Protein AF-0000000083316955 (afdb_homodimer)

Nearest PDB structures (foldseek):
  3zoe-assembly1_B  TM=8.823E-01  e=2.367E-16  Thermus thermophilus HB27
  2d5m-assembly1_A-2  TM=8.802E-01  e=3.581E-15  Nitratidesulfovibrio vulgaris str. 'Miyazaki F'
  1eje-assembly1_A-2  TM=9.082E-01  e=1.054E-13  Methanothermobacter thermautotrophicus
  3fge-assembly1_A-2  TM=8.698E-01  e=8.198E-13  Shewanella frigidimarina NCIMB 400
  3e4v-assembly1_B  TM=8.934E-01  e=8.637E-11  Methylobacillus flagellatus KT

pLDDT: mean 95.87, std 5.55, range [60.44, 98.94]

Foldseek 3Di:
DDDDDDDDDDQPPFDFWWWKWFDDVPAIATATFRDKDFDDPPPTKIKTKAFCPAPRNVRCVVLQKMKTFFAFPVLLVLNLQRHPDGPVVDDSCVVSVWDFFQDDPRGTTDTPRGQKMFIWGWDDWDDDPRIIITMTGGPDMDHPCVQADPVRHGQQQRTWGWTDRDPSDTDIDGPVDDDDDDDD/DDDDDDDDDDQLPFAFWWWKWFDDVPAIATATFSDKDFDDPPPTKIKTKAFCPAPRNVRCVVLQKMKTFFAFPVLLVLNLQRHPDGPVVDDSCVVSVWDFFQDDPRGTTDTPRGQKMFIWGWDDWDDDPRIIITMTGGPDMDHPCVQADPVRHGQQQRTWGWTDGDPSDTDIDGPVDDDDDDDD

InterPro domains:
  IPR002563 Flavin reductase like domain [PF01613] (10-171)
  IPR002563 Flavin reductase like domain [SM00903] (10-153)
  IPR012349 FMN-binding split barrel [G3DSA:2.30.110.10] (3-183)
  IPR052174 Flavoredoxin [PTHR43567] (3-175)

Secondary structure (DSSP, 8-state):
--EEE-S------SBPPEEEEEEETTEEEEEEESSEEEEETTTTEEEEEE-TTSHHHHHHHHH-EEEEEE--GGGHHHHHHHHHS-STTS-HHHHTT--EEE-SSS--EEETT-SEEEEEEEEEEEEETTEEEEEEEEEEEEE-GGGB-TTSSB-TTT--EEEEEETTEEEEE-TTSEEEE---/--EEE-S------SBPPEEEEEEETTEEEEEEESSEEEEETTTTEEEEEE-TTSHHHHHHHHH-EEEEEE--GGGHHHHHHHHHS-STTS-HHHHTT--EEE-SSS--EEETT-SEEEEEEEEEEEEETTEEEEEEEEEEEEE-GGGB-TTSSB-TTT--EEEEEETTEEEEE-TTSEEEE---

Organism: Saccharibacillus brassicae (NCBI:txid2583377)

Solvent-accessible surface area (backbone atoms only — not comparable to full-atom values): 19001 Å² total; per-residue (Å²): 114,56,38,81,50,84,73,84,78,87,60,86,52,62,27,53,53,34,37,36,19,19,36,41,91,92,46,63,43,53,31,47,28,71,31,45,35,57,40,22,46,82,51,37,24,38,37,40,36,40,41,76,84,39,52,56,41,66,25,24,71,80,55,35,32,36,16,41,28,36,56,43,38,94,42,48,64,43,50,51,42,31,58,66,56,69,50,82,80,51,58,46,39,64,76,54,67,52,52,62,45,66,36,93,86,79,49,27,47,40,53,64,71,23,48,34,34,36,39,26,39,56,76,46,75,45,80,34,51,63,13,31,39,38,31,18,39,50,76,42,36,33,37,19,61,83,36,36,40,95,85,72,35,78,28,36,86,74,36,42,40,42,22,39,49,57,89,54,27,29,37,42,47,35,63,83,42,51,77,48,77,54,89,126,114,55,37,80,51,83,74,85,77,86,65,78,54,63,26,54,53,35,36,35,18,19,36,42,91,91,46,62,42,53,32,47,27,71,29,44,32,58,39,23,44,80,52,40,25,38,36,39,37,39,41,75,85,41,52,57,41,66,24,25,69,80,54,36,33,36,16,41,29,35,55,43,40,92,41,50,64,43,49,53,44,29,58,66,57,68,50,82,80,51,58,45,39,64,76,52,68,54,53,61,46,65,35,92,87,80,48,28,45,41,52,63,70,23,48,34,33,35,38,25,40,56,77,49,75,47,79,34,50,62,14,31,40,38,31,18,40,51,77,42,36,33,37,20,61,85,37,36,41,95,86,70,34,76,28,36,85,73,36,41,40,40,23,36,51,56,90,54,26,30,37,40,49,36,62,83,42,50,76,47,76,54,90,124

Structure (mmCIF, N/CA/C/O backbone):
data_AF-0000000083316955-model_v1
#
loop_
_entity.id
_entity.type
_entity.pdbx_description
1 polymer 'Flavin reductase'
#
loop_
_atom_site.group_PDB
_atom_site.id
_atom_site.type_symbol
_atom_site.label_atom_id
_atom_site.label_alt_id
_atom_site.label_comp_id
_atom_site.label_asym_id
_atom_site.label_entity_id
_atom_site.label_seq_id
_atom_site.pdbx_PDB_ins_code
_atom_site.Cartn_x
_atom_site.Cartn_y
_atom_site.Cartn_z
_atom_site.occupancy
_atom_site.B_iso_or_equiv
_atom_site.auth_seq_id
_atom_site.auth_comp_id
_atom_site.auth_asym_id
_atom_site.auth_atom_id
_atom_site.pdbx_PDB_model_num
ATOM 1 N N . MET A 1 1 ? -11.391 -13.828 -18.422 1 87.25 1 MET A N 1
ATOM 2 C CA . MET A 1 1 ? -10.078 -14.461 -18.297 1 87.25 1 MET A CA 1
ATOM 3 C C . MET A 1 1 ? -8.961 -13.422 -18.359 1 87.25 1 MET A C 1
ATOM 5 O O . MET A 1 1 ? -9.016 -12.5 -19.188 1 87.25 1 MET A O 1
ATOM 9 N N . ARG A 1 2 ? -8.008 -13.586 -17.531 1 91.56 2 ARG A N 1
ATOM 10 C CA . ARG A 1 2 ? -6.871 -12.672 -17.484 1 91.56 2 ARG A CA 1
ATOM 11 C C . ARG A 1 2 ? -6.039 -12.773 -18.766 1 91.56 2 ARG A C 1
ATOM 13 O O . ARG A 1 2 ? -5.781 -13.875 -19.25 1 91.56 2 ARG A O 1
ATOM 20 N N . LYS A 1 3 ? -5.602 -11.703 -19.297 1 95.31 3 LYS A N 1
ATOM 21 C CA . LYS A 1 3 ? -4.77 -11.648 -20.5 1 95.31 3 LYS A CA 1
ATOM 22 C C . LYS A 1 3 ? -3.635 -10.641 -20.344 1 95.31 3 LYS A C 1
ATOM 24 O O . LYS A 1 3 ? -3.725 -9.727 -19.516 1 95.31 3 LYS A O 1
ATOM 29 N N . ALA A 1 4 ? -2.617 -10.891 -21.141 1 97.12 4 ALA A N 1
ATOM 30 C CA . ALA A 1 4 ? -1.574 -9.867 -21.25 1 97.12 4 ALA A CA 1
ATOM 31 C C . ALA A 1 4 ? -2.105 -8.602 -21.906 1 97.12 4 ALA A C 1
ATOM 33 O O . ALA A 1 4 ? -2.846 -8.68 -22.891 1 97.12 4 ALA A O 1
ATOM 34 N N . ILE A 1 5 ? -1.746 -7.508 -21.328 1 93.81 5 ILE A N 1
ATOM 35 C CA . ILE A 1 5 ? -2.172 -6.254 -21.938 1 93.81 5 ILE A CA 1
ATOM 36 C C . ILE A 1 5 ? -0.959 -5.359 -22.172 1 93.81 5 ILE A C 1
ATOM 38 O O . ILE A 1 5 ? 0.116 -5.598 -21.609 1 93.81 5 ILE A O 1
ATOM 42 N N . GLU A 1 6 ? -1.19 -4.395 -23 1 90.81 6 GLU A N 1
ATOM 43 C CA . GLU A 1 6 ? -0.122 -3.457 -23.328 1 90.81 6 GLU A CA 1
ATOM 44 C C . GLU A 1 6 ? -0.24 -2.176 -22.5 1 90.81 6 GLU A C 1
ATOM 46 O O . GLU A 1 6 ? -1.337 -1.798 -22.078 1 90.81 6 GLU A O 1
ATOM 51 N N . GLY A 1 7 ? 0.947 -1.552 -22.312 1 89.31 7 GLY A N 1
ATOM 52 C CA . GLY A 1 7 ? 0.946 -0.26 -21.656 1 89.31 7 GLY A CA 1
ATOM 53 C C . GLY A 1 7 ? 1.117 -0.366 -20.141 1 89.31 7 GLY A C 1
ATOM 54 O O . GLY A 1 7 ? 1.369 -1.452 -19.625 1 89.31 7 GLY A O 1
ATOM 55 N N . GLU A 1 8 ? 1.143 0.786 -19.578 1 89.44 8 GLU A N 1
ATOM 56 C CA . GLU A 1 8 ? 1.275 0.88 -18.125 1 89.44 8 GLU A CA 1
ATOM 57 C C . GLU A 1 8 ? -0.09 0.872 -17.453 1 89.44 8 GLU A C 1
ATOM 59 O O . GLU A 1 8 ? -1.029 1.516 -17.922 1 89.44 8 GLU A O 1
ATOM 64 N N . LYS A 1 9 ? -0.226 0.021 -16.5 1 88.69 9 LYS A N 1
ATOM 65 C CA . LYS A 1 9 ? -1.462 -0.007 -15.719 1 88.69 9 LYS A CA 1
ATOM 66 C C . LYS A 1 9 ? -1.169 -0.057 -14.227 1 88.69 9 LYS A C 1
ATOM 68 O O . LYS A 1 9 ? -0.46 -0.95 -13.758 1 88.69 9 LYS A O 1
ATOM 73 N N . MET A 1 10 ? -1.64 1.14 -13.688 1 79.19 10 MET A N 1
ATOM 74 C CA . MET A 1 10 ? -1.557 1.211 -12.234 1 79.19 10 MET A CA 1
ATOM 75 C C . MET A 1 10 ? -2.838 0.69 -11.586 1 79.19 10 MET A C 1
ATOM 77 O O . MET A 1 10 ? -3.938 1.059 -12 1 79.19 10 MET A O 1
ATOM 81 N N . HIS A 1 11 ? -3.018 -0.521 -11.078 1 62.41 11 HIS A N 1
ATOM 82 C CA . HIS A 1 11 ? -4.254 -0.909 -10.406 1 62.41 11 HIS A CA 1
ATOM 83 C C . HIS A 1 11 ? -4.125 -0.788 -8.898 1 62.41 11 HIS A C 1
ATOM 85 O O . HIS A 1 11 ? -5.051 -1.135 -8.156 1 62.41 11 HIS A O 1
ATOM 91 N N . ALA A 1 12 ? -3.18 -0.151 -8.32 1 61.44 12 ALA A N 1
ATOM 92 C CA . ALA A 1 12 ? -3.113 -0.491 -6.898 1 61.44 12 ALA A CA 1
ATOM 93 C C . ALA A 1 12 ? -4.32 0.061 -6.145 1 61.44 12 ALA A C 1
ATOM 95 O O . ALA A 1 12 ? -4.199 1.032 -5.395 1 61.44 12 ALA A O 1
ATOM 96 N N . TYR A 1 13 ? -5.523 -0.133 -6.496 1 81.19 13 TYR A N 1
ATOM 97 C CA . TYR A 1 13 ? -6.789 0.015 -5.789 1 81.19 13 TYR A CA 1
ATOM 98 C C . TYR A 1 13 ? -7.477 -1.333 -5.617 1 81.19 13 TYR A C 1
ATOM 100 O O . TYR A 1 13 ? -7.227 -2.268 -6.379 1 81.19 13 TYR A O 1
ATOM 108 N N . PRO A 1 14 ? -8.203 -1.114 -4.418 1 95 14 PRO A N 1
ATOM 109 C CA . PRO A 1 14 ? -8.406 -0.062 -3.418 1 95 14 PRO A CA 1
ATOM 110 C C . PRO A 1 14 ? -7.227 0.07 -2.455 1 95 14 PRO A C 1
ATOM 112 O O . PRO A 1 14 ? -6.562 -0.922 -2.15 1 95 14 PRO A O 1
ATOM 115 N N . GLY A 1 15 ? -6.879 1.31 -2.055 1 95.12 15 GLY A N 1
ATOM 116 C CA . GLY A 1 15 ? -5.824 1.525 -1.077 1 95.12 15 GLY A CA 1
ATOM 117 C C . GLY A 1 15 ? -6.098 2.697 -0.153 1 95.12 15 GLY A C 1
ATOM 118 O O . GLY A 1 15 ? -6.836 3.617 -0.511 1 95.12 15 GLY A O 1
ATOM 119 N N . MET A 1 16 ? -5.531 2.617 1.029 1 95.69 16 MET A N 1
ATOM 120 C CA . MET A 1 16 ? -5.527 3.787 1.901 1 95.69 16 MET A CA 1
ATOM 121 C C . MET A 1 16 ? -4.742 4.934 1.271 1 95.69 16 MET A C 1
ATOM 123 O O . MET A 1 16 ? -3.816 4.703 0.494 1 95.69 16 MET A O 1
ATOM 127 N N . VAL A 1 17 ? -5.191 6.121 1.587 1 96.5 17 VAL A N 1
ATOM 128 C CA . VAL A 1 17 ? -4.422 7.309 1.226 1 96.5 17 VAL A CA 1
ATOM 129 C C . VAL A 1 17 ? -3.678 7.832 2.451 1 96.5 17 VAL A C 1
ATOM 131 O O . VAL A 1 17 ? -4.277 8.047 3.506 1 96.5 17 VAL A O 1
ATOM 134 N N . ALA A 1 18 ? -2.42 7.984 2.318 1 97.06 18 ALA A N 1
ATOM 135 C CA . ALA A 1 18 ? -1.641 8.664 3.35 1 97.06 18 ALA A CA 1
ATOM 136 C C . ALA A 1 18 ? -1.621 10.172 3.119 1 97.06 18 ALA A C 1
ATOM 138 O O . ALA A 1 18 ? -1.224 10.641 2.049 1 97.06 18 ALA A O 1
ATOM 139 N N . LEU A 1 19 ? -2.051 10.914 4.086 1 98.5 19 LEU A N 1
ATOM 140 C CA . LEU A 1 19 ? -1.795 12.352 4.047 1 98.5 19 LEU A CA 1
ATOM 141 C C . LEU A 1 19 ? -0.396 12.672 4.566 1 98.5 19 LEU A C 1
ATOM 143 O O . LEU A 1 19 ? -0.117 12.508 5.754 1 98.5 19 LEU A O 1
ATOM 147 N N . VAL A 1 20 ? 0.418 13.109 3.662 1 98.88 20 VAL A N 1
ATOM 148 C CA . VAL A 1 20 ? 1.808 13.422 3.975 1 98.88 20 VAL A CA 1
ATOM 149 C C . VAL A 1 20 ? 1.926 14.891 4.371 1 98.88 20 VAL A C 1
ATOM 151 O O . VAL A 1 20 ? 1.562 15.781 3.598 1 98.88 20 VAL A O 1
ATOM 154 N N . THR A 1 21 ? 2.395 15.156 5.594 1 98.88 21 THR A N 1
ATOM 155 C CA . THR A 1 21 ? 2.668 16.531 6.031 1 98.88 21 THR A CA 1
ATOM 156 C C . THR A 1 21 ? 4.164 16.812 5.984 1 98.88 21 THR A C 1
ATOM 158 O O . THR A 1 21 ? 4.984 15.914 6.148 1 98.88 21 THR A O 1
ATOM 161 N N . SER A 1 22 ? 4.469 18.031 5.723 1 98.81 22 SER A N 1
ATOM 162 C CA . SER A 1 22 ? 5.852 18.5 5.613 1 98.81 22 SER A CA 1
ATOM 163 C C . SER A 1 22 ? 6.02 19.875 6.234 1 98.81 22 SER A C 1
ATOM 165 O O . SER A 1 22 ? 5.039 20.594 6.465 1 98.81 22 SER A O 1
ATOM 167 N N . GLN A 1 23 ? 7.238 20.156 6.535 1 98.12 23 GLN A N 1
ATOM 168 C CA . GLN A 1 23 ? 7.574 21.406 7.215 1 98.12 23 GLN A CA 1
ATOM 169 C C . GLN A 1 23 ? 8.992 21.844 6.875 1 98.12 23 GLN A C 1
ATOM 171 O O . GLN A 1 23 ? 9.93 21.047 6.926 1 98.12 23 GLN A O 1
ATOM 176 N N . LEU A 1 24 ? 9.195 23.047 6.477 1 97.81 24 LEU A N 1
ATOM 177 C CA . LEU A 1 24 ? 10.477 23.719 6.328 1 97.81 24 LEU A CA 1
ATOM 178 C C . LEU A 1 24 ? 10.398 25.172 6.812 1 97.81 24 LEU A C 1
ATOM 180 O O . LEU A 1 24 ? 9.727 26 6.195 1 97.81 24 LEU A O 1
ATOM 184 N N . GLU A 1 25 ? 11.055 25.453 7.977 1 95.81 25 GLU A N 1
ATOM 185 C CA . GLU A 1 25 ? 10.93 26.781 8.594 1 95.81 25 GLU A CA 1
ATOM 186 C C . GLU A 1 25 ? 9.469 27.125 8.859 1 95.81 25 GLU A C 1
ATOM 188 O O . GLU A 1 25 ? 8.758 26.359 9.516 1 95.81 25 GLU A O 1
ATOM 193 N N . GLU A 1 26 ? 8.969 28.141 8.25 1 93.75 26 GLU A N 1
ATOM 194 C CA . GLU A 1 26 ? 7.613 28.578 8.57 1 93.75 26 GLU A CA 1
ATOM 195 C C . GLU A 1 26 ? 6.605 28 7.574 1 93.75 26 GLU A C 1
ATOM 197 O O . GLU A 1 26 ? 5.402 28.234 7.703 1 93.75 26 GLU A O 1
ATOM 202 N N . ARG A 1 27 ? 7.078 27.281 6.637 1 95.62 27 ARG A N 1
ATOM 203 C CA . ARG A 1 27 ? 6.195 26.734 5.613 1 95.62 27 ARG A CA 1
ATOM 204 C C . ARG A 1 27 ? 5.793 25.297 5.953 1 95.62 27 ARG A C 1
ATOM 206 O O . ARG A 1 27 ? 6.641 24.484 6.34 1 95.62 27 ARG A O 1
ATOM 213 N N . SER A 1 28 ? 4.531 25.031 5.914 1 97.38 28 SER A N 1
ATOM 214 C CA . SER A 1 28 ? 3.988 23.688 6.09 1 97.38 28 SER A CA 1
ATOM 215 C C . SER A 1 28 ? 3.074 23.312 4.934 1 97.38 28 SER A C 1
ATOM 217 O O . SER A 1 28 ? 2.604 24.172 4.195 1 97.38 28 SER A O 1
ATOM 219 N N . ASN A 1 29 ? 2.908 22.062 4.699 1 98.44 29 ASN A N 1
ATOM 220 C CA . ASN A 1 29 ? 2.045 21.562 3.629 1 98.44 29 ASN A CA 1
ATOM 221 C C . ASN A 1 29 ? 1.466 20.188 3.963 1 98.44 29 ASN A C 1
ATOM 223 O O . ASN A 1 29 ? 1.926 19.531 4.895 1 98.44 29 ASN A O 1
ATOM 227 N N . VAL A 1 30 ? 0.386 19.859 3.248 1 98.69 30 VAL A N 1
ATOM 228 C CA . VAL A 1 30 ? -0.191 18.516 3.266 1 98.69 30 VAL A CA 1
ATOM 229 C C . VAL A 1 30 ? -0.476 18.062 1.837 1 98.69 30 VAL A C 1
ATOM 231 O O . VAL A 1 30 ? -0.875 18.859 0.989 1 98.69 30 VAL A O 1
ATOM 234 N N . MET A 1 31 ? -0.253 16.828 1.561 1 98.12 31 MET A N 1
ATOM 235 C CA . MET A 1 31 ? -0.58 16.234 0.267 1 98.12 31 MET A CA 1
ATOM 236 C C . MET A 1 31 ? -1.032 14.781 0.431 1 98.12 31 MET A C 1
ATOM 238 O O . MET A 1 31 ? -0.663 14.117 1.402 1 98.12 31 MET A O 1
ATOM 242 N N . ALA A 1 32 ? -1.867 14.359 -0.48 1 97.31 32 ALA A N 1
ATOM 243 C CA . ALA A 1 32 ? -2.287 12.961 -0.506 1 97.31 32 ALA A CA 1
ATOM 244 C C . ALA A 1 32 ? -1.29 12.102 -1.28 1 97.31 32 ALA A C 1
ATOM 246 O O . ALA A 1 32 ? -0.889 12.453 -2.391 1 97.31 32 ALA A O 1
ATOM 247 N N . ALA A 1 33 ? -0.865 11.078 -0.688 1 96.69 33 ALA A N 1
ATOM 248 C CA . ALA A 1 33 ? -0.033 10.078 -1.35 1 96.69 33 ALA A CA 1
ATOM 249 C C . ALA A 1 33 ? -0.756 8.734 -1.441 1 96.69 33 ALA A C 1
ATOM 251 O O . ALA A 1 33 ? -0.987 8.078 -0.425 1 96.69 33 ALA A O 1
ATOM 252 N N . GLY A 1 34 ? -1.033 8.312 -2.656 1 95.44 34 GLY A N 1
ATOM 253 C CA . GLY A 1 34 ? -1.645 7.012 -2.877 1 95.44 34 GLY A CA 1
ATOM 254 C C . GLY A 1 34 ? -0.638 5.879 -2.918 1 95.44 34 GLY A C 1
ATOM 255 O O . GLY A 1 34 ? -0.983 4.727 -2.656 1 95.44 34 GLY A O 1
ATOM 256 N N . TRP A 1 35 ? 0.553 6.207 -3.273 1 96.69 35 TRP A N 1
ATOM 257 C CA . TRP A 1 35 ? 1.633 5.23 -3.322 1 96.69 35 TRP A CA 1
ATOM 258 C C . TRP A 1 35 ? 2.555 5.375 -2.115 1 96.69 35 TRP A C 1
ATOM 260 O O . TRP A 1 35 ? 3.371 6.297 -2.057 1 96.69 35 TRP A O 1
ATOM 270 N N . HIS A 1 36 ? 2.35 4.5 -1.166 1 96.69 36 HIS A N 1
ATOM 271 C CA . HIS A 1 36 ? 3.031 4.484 0.123 1 96.69 36 HIS A CA 1
ATOM 272 C C . HIS A 1 36 ? 2.988 3.098 0.753 1 96.69 36 HIS A C 1
ATOM 274 O O . HIS A 1 36 ? 2.182 2.254 0.355 1 96.69 36 HIS A O 1
ATOM 280 N N . ALA A 1 37 ? 3.963 2.908 1.692 1 96.75 37 ALA A N 1
ATOM 281 C CA . ALA A 1 37 ? 3.939 1.61 2.359 1 96.75 37 ALA A CA 1
ATOM 282 C C . ALA A 1 37 ? 4.816 1.619 3.609 1 96.75 37 ALA A C 1
ATOM 284 O O . ALA A 1 37 ? 5.855 2.279 3.641 1 96.75 37 ALA A O 1
ATOM 285 N N . TYR A 1 38 ? 4.324 0.906 4.691 1 97.56 38 TYR A N 1
ATOM 286 C CA . TYR A 1 38 ? 5.277 0.4 5.672 1 97.56 38 TYR A CA 1
ATOM 287 C C . TYR A 1 38 ? 6.25 -0.584 5.031 1 97.56 38 TYR A C 1
ATOM 289 O O . TYR A 1 38 ? 5.84 -1.457 4.262 1 97.56 38 TYR A O 1
ATOM 297 N N . ILE A 1 39 ? 7.621 -0.475 5.34 1 97.69 39 ILE A N 1
ATOM 298 C CA . ILE A 1 39 ? 8.5 -1.262 4.477 1 97.69 39 ILE A CA 1
ATOM 299 C C . ILE A 1 39 ? 9.539 -1.986 5.324 1 97.69 39 ILE A C 1
ATOM 301 O O . ILE A 1 39 ? 10.375 -2.721 4.793 1 97.69 39 ILE A O 1
ATOM 305 N N . GLY A 1 40 ? 9.523 -1.8 6.578 1 97.25 40 GLY A N 1
ATOM 306 C CA . GLY A 1 40 ? 10.484 -2.461 7.449 1 97.25 40 GLY A CA 1
ATOM 307 C C . GLY A 1 40 ? 10.227 -2.203 8.922 1 97.25 40 GLY A C 1
ATOM 308 O O . GLY A 1 40 ? 9.633 -1.185 9.281 1 97.25 40 GLY A O 1
ATOM 309 N N . ALA A 1 41 ? 10.695 -3.145 9.781 1 96.56 41 ALA A N 1
ATOM 310 C CA . ALA A 1 41 ? 10.586 -3.031 11.234 1 96.56 41 ALA A CA 1
ATOM 311 C C . ALA A 1 41 ? 11.953 -3.127 11.898 1 96.56 41 ALA A C 1
ATOM 313 O O . ALA A 1 41 ? 12.914 -3.611 11.289 1 96.56 41 ALA A O 1
ATOM 314 N N . SER A 1 42 ? 12.062 -2.51 13.039 1 96.12 42 SER A N 1
ATOM 315 C CA . SER A 1 42 ? 13.227 -2.6 13.922 1 96.12 42 SER A CA 1
ATOM 316 C C . SER A 1 42 ? 14.445 -1.95 13.281 1 96.12 42 SER A C 1
ATOM 318 O O . SER A 1 42 ? 15.5 -2.58 13.172 1 96.12 42 SER A O 1
ATOM 320 N N . PRO A 1 43 ? 14.367 -0.701 12.969 1 96.94 43 PRO A N 1
ATOM 321 C CA . PRO A 1 43 ? 13.258 0.157 13.375 1 96.94 43 PRO A CA 1
ATOM 322 C C . PRO A 1 43 ? 12.172 0.255 12.305 1 96.94 43 PRO A C 1
ATOM 324 O O . PRO A 1 43 ? 12.344 -0.25 11.188 1 96.94 43 PRO A O 1
ATOM 327 N N . GLY A 1 44 ? 11.047 0.887 12.656 1 97.44 44 GLY A N 1
ATOM 328 C CA . GLY A 1 44 ? 9.992 1.121 11.68 1 97.44 44 GLY A CA 1
ATOM 329 C C . GLY A 1 44 ? 10.414 2.037 10.547 1 97.44 44 GLY A C 1
ATOM 330 O O . GLY A 1 44 ? 11.008 3.094 10.789 1 97.44 44 GLY A O 1
ATOM 331 N N . MET A 1 45 ? 10.172 1.589 9.32 1 98.31 45 MET A N 1
ATOM 332 C CA . MET A 1 45 ? 10.5 2.342 8.109 1 98.31 45 MET A CA 1
ATOM 333 C C . MET A 1 45 ? 9.258 2.551 7.25 1 98.31 45 MET A C 1
ATOM 335 O O . MET A 1 45 ? 8.438 1.644 7.105 1 98.31 45 MET A O 1
ATOM 339 N N . TYR A 1 46 ? 9.102 3.719 6.785 1 98.38 46 TYR A N 1
ATOM 340 C CA . TYR A 1 46 ? 7.945 4.059 5.961 1 98.38 46 TYR A CA 1
ATOM 341 C C . TYR A 1 46 ? 8.383 4.711 4.656 1 98.38 46 TYR A C 1
ATOM 343 O O . TYR A 1 46 ? 9.305 5.527 4.637 1 98.38 46 TYR A O 1
ATOM 351 N N . GLY A 1 47 ? 7.73 4.312 3.523 1 98.44 47 GLY A N 1
ATOM 352 C CA . GLY A 1 47 ? 8.023 4.898 2.227 1 98.44 47 GLY A CA 1
ATOM 353 C C . GLY A 1 47 ? 6.852 5.648 1.626 1 98.44 47 GLY A C 1
ATOM 354 O O . GLY A 1 47 ? 5.703 5.219 1.75 1 98.44 47 GLY A O 1
ATOM 355 N N . ILE A 1 48 ? 7.168 6.762 0.93 1 98.62 48 ILE A N 1
ATOM 356 C CA . ILE A 1 48 ? 6.184 7.527 0.18 1 98.62 48 ILE A CA 1
ATOM 357 C C . ILE A 1 48 ? 6.73 7.863 -1.205 1 98.62 48 ILE A C 1
ATOM 359 O O . ILE A 1 48 ? 7.93 8.109 -1.36 1 98.62 48 ILE A O 1
ATOM 363 N N . ALA A 1 49 ? 5.863 7.859 -2.213 1 98.31 49 ALA A N 1
ATOM 364 C CA . ALA A 1 49 ? 6.242 8.258 -3.566 1 98.31 49 ALA A CA 1
ATOM 365 C C . ALA A 1 49 ? 5.809 9.688 -3.863 1 98.31 49 ALA A C 1
ATOM 367 O O . ALA A 1 49 ? 4.625 10.023 -3.746 1 98.31 49 ALA A O 1
ATOM 368 N N . LEU A 1 50 ? 6.734 10.492 -4.223 1 98.12 50 LEU A N 1
ATOM 369 C CA . LEU A 1 50 ? 6.449 11.883 -4.543 1 98.12 50 LEU A CA 1
ATOM 370 C C . LEU A 1 50 ? 7.051 12.266 -5.895 1 98.12 50 LEU A C 1
ATOM 372 O O . LEU A 1 50 ? 8.164 11.859 -6.215 1 98.12 50 LEU A O 1
ATOM 376 N N . ARG A 1 51 ? 6.324 13.039 -6.664 1 97.75 51 ARG A N 1
ATOM 377 C CA . ARG A 1 51 ? 6.938 13.688 -7.824 1 97.75 51 ARG A CA 1
ATOM 378 C C . ARG A 1 51 ? 7.801 14.867 -7.398 1 97.75 51 ARG A C 1
ATOM 380 O O . ARG A 1 51 ? 7.477 15.562 -6.434 1 97.75 51 ARG A O 1
ATOM 387 N N . GLU A 1 52 ? 8.797 15.117 -8.102 1 97.5 52 GLU A N 1
ATOM 388 C CA . GLU A 1 52 ? 9.734 16.188 -7.797 1 97.5 52 GLU A CA 1
ATOM 389 C C . GLU A 1 52 ? 9.047 17.562 -7.828 1 97.5 52 GLU A C 1
ATOM 391 O O . GLU A 1 52 ? 9.422 18.469 -7.086 1 97.5 52 GLU A O 1
ATOM 396 N N . GLU A 1 53 ? 8.023 17.688 -8.641 1 96.38 53 GLU A N 1
ATOM 397 C CA . GLU A 1 53 ? 7.387 18.969 -8.883 1 96.38 53 GLU A CA 1
ATOM 398 C C . GLU A 1 53 ? 6.465 19.359 -7.727 1 96.38 53 GLU A C 1
ATOM 400 O O . GLU A 1 53 ? 6.004 20.5 -7.645 1 96.38 53 GLU A O 1
ATOM 405 N N . THR A 1 54 ? 6.18 18.422 -6.859 1 96.88 54 THR A N 1
ATOM 406 C CA . THR A 1 54 ? 5.254 18.719 -5.773 1 96.88 54 THR A CA 1
ATOM 407 C C . THR A 1 54 ? 5.875 19.688 -4.777 1 96.88 54 THR A C 1
ATOM 409 O O . THR A 1 54 ? 7.09 19.672 -4.57 1 96.88 54 THR A O 1
ATOM 412 N N . PHE A 1 55 ? 5.043 20.547 -4.223 1 97.81 55 PHE A N 1
ATOM 413 C CA . PHE A 1 55 ? 5.488 21.453 -3.168 1 97.81 55 PHE A CA 1
ATOM 414 C C . PHE A 1 55 ? 6.047 20.672 -1.984 1 97.81 55 PHE A C 1
ATOM 416 O O . PHE A 1 55 ? 7.062 21.062 -1.4 1 97.81 55 PHE A O 1
ATOM 423 N N . THR A 1 56 ? 5.457 19.562 -1.639 1 98.12 56 THR A N 1
ATOM 424 C CA . THR A 1 56 ? 5.867 18.688 -0.543 1 98.12 56 THR A CA 1
ATOM 425 C C . THR A 1 56 ? 7.301 18.203 -0.744 1 98.12 56 THR A C 1
ATOM 427 O O . THR A 1 56 ? 8.102 18.219 0.194 1 98.12 56 THR A O 1
ATOM 430 N N . TYR A 1 57 ? 7.625 17.844 -1.975 1 98.31 57 TYR A N 1
ATOM 431 C CA . TYR A 1 57 ? 8.992 17.406 -2.246 1 98.31 57 TYR A CA 1
ATOM 432 C C . TYR A 1 57 ? 9.992 18.516 -1.903 1 98.31 57 TYR A C 1
ATOM 434 O O . TYR A 1 57 ? 11.031 18.25 -1.289 1 98.31 57 TYR A O 1
ATOM 442 N N . GLY A 1 58 ? 9.703 19.656 -2.248 1 97.94 58 GLY A N 1
ATOM 443 C CA . GLY A 1 58 ? 10.57 20.797 -1.995 1 97.94 58 GLY A CA 1
ATOM 444 C C . GLY A 1 58 ? 10.773 21.078 -0.518 1 97.94 58 GLY A C 1
ATOM 445 O O . GLY A 1 58 ? 11.773 21.688 -0.127 1 97.94 58 GLY A O 1
ATOM 446 N N . LEU A 1 59 ? 9.852 20.703 0.328 1 98.56 59 LEU A N 1
ATOM 447 C CA . LEU A 1 59 ? 9.961 20.891 1.769 1 98.56 59 LEU A CA 1
ATOM 448 C C . LEU A 1 59 ? 10.672 19.719 2.422 1 98.56 59 LEU A C 1
ATOM 450 O O . LEU A 1 59 ? 11.5 19.906 3.32 1 98.56 59 LEU A O 1
ATOM 454 N N . VAL A 1 60 ? 10.445 18.516 1.967 1 98.88 60 VAL A N 1
ATOM 455 C CA . VAL A 1 60 ? 10.93 17.297 2.604 1 98.88 60 VAL A CA 1
ATOM 456 C C . VAL A 1 60 ? 12.422 17.125 2.318 1 98.88 60 VAL A C 1
ATOM 458 O O . VAL A 1 60 ? 13.188 16.734 3.203 1 98.88 60 VAL A O 1
ATOM 461 N N . ARG A 1 61 ? 12.797 17.359 1.099 1 98.69 61 ARG A N 1
ATOM 462 C CA . ARG A 1 61 ? 14.18 17.125 0.693 1 98.69 61 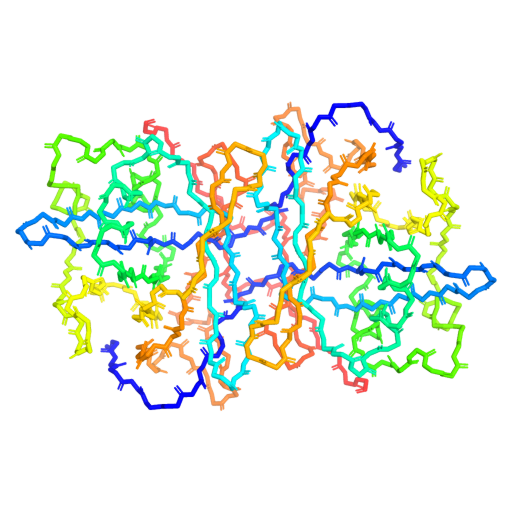ARG A CA 1
ATOM 463 C C . ARG A 1 61 ? 15.156 17.906 1.568 1 98.69 61 ARG A C 1
ATOM 465 O O . ARG A 1 61 ? 16.078 17.328 2.139 1 98.69 61 ARG A O 1
ATOM 472 N N . PRO A 1 62 ? 14.977 19.234 1.76 1 98.75 62 PRO A N 1
ATOM 473 C CA . PRO A 1 62 ? 15.93 19.969 2.582 1 98.75 62 PRO A CA 1
ATOM 474 C C . PRO A 1 62 ? 15.703 19.781 4.078 1 98.75 62 PRO A C 1
ATOM 476 O O . PRO A 1 62 ? 16.641 19.859 4.867 1 98.75 62 PRO A O 1
ATOM 479 N N . SER A 1 63 ? 14.445 19.594 4.582 1 98.75 63 SER A N 1
ATOM 480 C CA . SER A 1 63 ? 14.164 19.5 6.012 1 98.75 63 SER A CA 1
ATOM 481 C C . SER A 1 63 ? 14.508 18.109 6.551 1 98.75 63 SER A C 1
ATOM 483 O O . SER A 1 63 ? 14.789 17.953 7.742 1 98.75 63 SER A O 1
ATOM 485 N N . GLY A 1 64 ? 14.359 17.062 5.727 1 98.88 64 GLY A N 1
ATOM 486 C CA . GLY A 1 64 ? 14.641 15.688 6.129 1 98.88 64 GLY A CA 1
ATOM 487 C C . GLY A 1 64 ? 13.562 15.094 7.016 1 98.88 64 GLY A C 1
ATOM 488 O O . GLY A 1 64 ? 13.836 14.172 7.793 1 98.88 64 GLY A O 1
ATOM 489 N N . ILE A 1 65 ? 12.391 15.695 7.008 1 98.94 65 ILE A N 1
ATOM 490 C CA . ILE A 1 65 ? 11.336 15.164 7.863 1 98.94 65 ILE A CA 1
ATOM 491 C C . ILE A 1 65 ? 10.016 15.141 7.102 1 98.94 65 ILE A C 1
ATOM 493 O O . ILE A 1 65 ? 9.805 15.945 6.188 1 98.94 65 ILE A O 1
ATOM 497 N N . PHE A 1 66 ? 9.102 14.234 7.398 1 98.94 66 PHE A N 1
ATOM 498 C CA . PHE A 1 66 ? 7.719 14.242 6.926 1 98.94 66 PHE A CA 1
ATOM 499 C C . PHE A 1 66 ? 6.812 13.492 7.898 1 98.94 66 PHE A C 1
ATOM 501 O O . PHE A 1 66 ? 7.285 12.719 8.727 1 98.94 66 PHE A O 1
ATOM 508 N N . GLY A 1 67 ? 5.594 13.828 7.91 1 98.88 67 GLY A N 1
ATOM 509 C CA . GLY A 1 67 ? 4.559 13.125 8.648 1 98.88 67 GLY A CA 1
ATOM 510 C C . GLY A 1 67 ? 3.676 12.266 7.766 1 98.88 67 GLY A C 1
ATOM 511 O O . GLY A 1 67 ? 3.467 12.578 6.594 1 98.88 67 GLY A O 1
ATOM 512 N N . VAL A 1 68 ? 3.211 11.195 8.273 1 98.62 68 VAL A N 1
ATOM 513 C CA . VAL A 1 68 ? 2.223 10.328 7.633 1 98.62 68 VAL A CA 1
ATOM 514 C C . VAL A 1 68 ? 0.971 10.25 8.508 1 98.62 68 VAL A C 1
ATOM 516 O O . VAL A 1 68 ? 1.046 9.867 9.672 1 98.62 68 VAL A O 1
ATOM 519 N N . ASN A 1 69 ? -0.175 10.602 7.949 1 98.38 69 ASN A N 1
ATOM 520 C CA . ASN A 1 69 ? -1.427 10.664 8.695 1 98.38 69 ASN A CA 1
ATOM 521 C C . ASN A 1 69 ? -2.539 9.891 7.992 1 98.38 69 ASN A C 1
ATOM 523 O O . ASN A 1 69 ? -2.748 10.055 6.789 1 98.38 69 ASN A O 1
ATOM 527 N N . PHE A 1 70 ? -3.211 9.094 8.711 1 97.81 70 PHE A N 1
ATOM 528 C CA . PHE A 1 70 ? -4.367 8.367 8.203 1 97.81 70 PHE A CA 1
ATOM 529 C C . PHE A 1 70 ? -5.656 8.898 8.82 1 97.81 70 PHE A C 1
ATOM 531 O O . PHE A 1 70 ? -5.816 8.898 10.039 1 97.81 70 PHE A O 1
ATOM 538 N N . LEU A 1 71 ? -6.59 9.328 7.961 1 97.94 71 LEU A N 1
ATOM 539 C CA . LEU A 1 71 ? -7.832 9.953 8.406 1 97.94 71 LEU A CA 1
ATOM 540 C C . LEU A 1 71 ? -9.023 9.023 8.18 1 97.94 71 LEU A C 1
ATOM 542 O O . LEU A 1 71 ? -8.992 8.195 7.266 1 97.94 71 LEU A O 1
ATOM 546 N N . PRO A 1 72 ? -10.039 9.195 9 1 97.88 72 PRO A N 1
ATOM 547 C CA . PRO A 1 72 ? -11.242 8.383 8.82 1 97.88 72 PRO A CA 1
ATOM 548 C C . PRO A 1 72 ? -12.07 8.82 7.609 1 97.88 72 PRO A C 1
ATOM 550 O O . PRO A 1 72 ? -11.797 9.867 7.02 1 97.88 72 PRO A O 1
ATOM 553 N N . ALA A 1 73 ? -13.055 8.023 7.289 1 98.25 73 ALA A N 1
ATOM 554 C CA . ALA A 1 73 ? -13.898 8.211 6.113 1 98.25 73 ALA A CA 1
ATOM 555 C C . ALA A 1 73 ? -14.625 9.555 6.164 1 98.25 73 ALA A C 1
ATOM 557 O O . ALA A 1 73 ? -14.922 10.141 5.125 1 98.25 73 ALA A O 1
ATOM 558 N N . ALA A 1 74 ? -14.898 10.055 7.348 1 98 74 ALA A N 1
ATOM 559 C CA . ALA A 1 74 ? -15.57 11.336 7.52 1 98 74 ALA A CA 1
ATOM 560 C C . ALA A 1 74 ? -14.758 12.469 6.891 1 98 74 ALA A C 1
ATOM 562 O O . ALA A 1 74 ? -15.297 13.539 6.609 1 98 74 ALA A O 1
ATOM 563 N N . GLN A 1 75 ? -13.492 12.195 6.59 1 98.06 75 GLN A N 1
ATOM 564 C CA . GLN A 1 75 ? -12.609 13.242 6.086 1 98.06 75 GLN A CA 1
ATOM 565 C C . GLN A 1 75 ? -12.305 13.039 4.605 1 98.06 75 GLN A C 1
ATOM 567 O O . GLN A 1 75 ? -11.305 13.547 4.098 1 98.06 75 GLN A O 1
ATOM 572 N N . THR A 1 76 ? -13.109 12.273 3.848 1 98 76 THR A N 1
ATOM 573 C CA . THR A 1 76 ? -12.797 11.938 2.465 1 98 76 THR A CA 1
ATOM 574 C C . THR A 1 76 ? -12.688 13.195 1.61 1 98 76 THR A C 1
ATOM 576 O O . THR A 1 76 ? -11.891 13.25 0.673 1 98 76 THR A O 1
ATOM 579 N N . GLU A 1 77 ? -13.453 14.211 1.95 1 97.31 77 GLU A N 1
ATOM 580 C CA . GLU A 1 77 ? -13.375 15.445 1.179 1 97.31 77 GLU A CA 1
ATOM 581 C C . GLU A 1 77 ? -12.023 16.125 1.365 1 97.31 77 GLU A C 1
ATOM 583 O O . GLU A 1 77 ? -11.414 16.594 0.396 1 97.31 77 GLU A O 1
ATOM 588 N N . ALA A 1 78 ? -11.594 16.219 2.549 1 97.94 78 ALA A N 1
ATOM 589 C CA . ALA A 1 78 ? -10.289 16.812 2.83 1 97.94 78 ALA A CA 1
ATOM 590 C C . ALA A 1 78 ? -9.164 15.977 2.223 1 97.94 78 ALA A C 1
ATOM 592 O O . ALA A 1 78 ? -8.188 16.531 1.707 1 97.94 78 ALA A O 1
ATOM 593 N N . ILE A 1 79 ? -9.312 14.648 2.285 1 98 79 ILE A N 1
ATOM 594 C CA . ILE A 1 79 ? -8.328 13.758 1.686 1 98 79 ILE A CA 1
ATOM 595 C C . ILE A 1 79 ? -8.242 14.016 0.184 1 98 79 ILE A C 1
ATOM 597 O O . ILE A 1 79 ? -7.148 14.203 -0.358 1 98 79 ILE A O 1
ATOM 601 N N . GLN A 1 80 ? -9.414 14.086 -0.429 1 97.56 80 GLN A N 1
ATOM 602 C CA . GLN A 1 80 ? -9.453 14.359 -1.861 1 97.56 80 GLN A CA 1
ATOM 603 C C . GLN A 1 80 ? -8.867 15.734 -2.178 1 97.56 80 GLN A C 1
ATOM 605 O O . GLN A 1 80 ? -8.078 15.875 -3.115 1 97.56 80 GLN A O 1
ATOM 610 N N . GLY A 1 81 ? -9.203 16.703 -1.394 1 97.19 81 GLY A N 1
ATOM 611 C CA . GLY A 1 81 ? -8.664 18.047 -1.574 1 97.19 81 GLY A CA 1
ATOM 612 C C . GLY A 1 81 ? -7.152 18.094 -1.471 1 97.19 81 GLY A C 1
ATOM 613 O O . GLY A 1 81 ? -6.5 18.812 -2.229 1 97.19 81 GLY A O 1
ATOM 614 N N . ALA A 1 82 ? -6.555 17.359 -0.57 1 97.44 82 ALA A N 1
ATOM 615 C CA . ALA A 1 82 ? -5.109 17.328 -0.362 1 97.44 82 ALA A CA 1
ATOM 616 C C . ALA A 1 82 ? -4.391 16.797 -1.599 1 97.44 82 ALA A C 1
ATOM 618 O O . ALA A 1 82 ? -3.225 17.125 -1.833 1 97.44 82 ALA A O 1
ATOM 619 N N . GLY A 1 83 ? -5.066 15.977 -2.369 1 95.88 83 GLY A N 1
ATOM 620 C CA . GLY A 1 83 ? -4.484 15.438 -3.588 1 95.88 83 GLY A CA 1
ATOM 621 C C . GLY A 1 83 ? -4.777 16.281 -4.812 1 95.88 83 GLY A C 1
ATOM 622 O O . GLY A 1 83 ? -4.184 16.078 -5.875 1 95.88 83 GLY A O 1
ATOM 623 N N . THR A 1 84 ? -5.688 17.203 -4.645 1 94.38 84 THR A N 1
ATOM 624 C CA . THR A 1 84 ? -6.164 17.953 -5.801 1 94.38 84 THR A CA 1
ATOM 625 C C . THR A 1 84 ? -5.605 19.375 -5.789 1 94.38 84 THR A C 1
ATOM 627 O O . THR A 1 84 ? -5.129 19.875 -6.816 1 94.38 84 THR A O 1
ATOM 630 N N . PHE A 1 85 ? -5.57 19.984 -4.656 1 92.75 85 PHE A N 1
ATOM 631 C CA . PHE A 1 85 ? -5.125 21.359 -4.566 1 92.75 85 PHE A CA 1
ATOM 632 C C . PHE A 1 85 ? -3.602 21.438 -4.543 1 92.75 85 PHE A C 1
ATOM 634 O O . PHE A 1 85 ? -2.938 20.578 -3.977 1 92.75 85 PHE A O 1
ATOM 641 N N . GLY A 1 86 ? -3.029 22.547 -5.09 1 89.38 86 GLY A N 1
ATOM 642 C CA . GLY A 1 86 ? -1.594 22.781 -5.078 1 89.38 86 GLY A CA 1
ATOM 643 C C . GLY A 1 86 ? -1.103 23.391 -3.783 1 89.38 86 GLY A C 1
ATOM 644 O O . GLY A 1 86 ? -1.82 24.172 -3.15 1 89.38 86 GLY A O 1
ATOM 645 N N . GLY A 1 87 ? 0.063 23.062 -3.453 1 84.19 87 GLY A N 1
ATOM 646 C CA . GLY A 1 87 ? 0.674 23.578 -2.24 1 84.19 87 GLY A CA 1
ATOM 647 C C . GLY A 1 87 ? 1.388 24.906 -2.451 1 84.19 87 GLY A C 1
ATOM 648 O O . GLY A 1 87 ? 1.67 25.625 -1.49 1 84.19 87 GLY A O 1
ATOM 649 N N . HIS A 1 88 ? 1.602 25.234 -3.689 1 86.19 88 HIS A N 1
ATOM 650 C CA . HIS A 1 88 ? 2.43 26.406 -3.992 1 86.19 88 HIS A CA 1
ATOM 651 C C . HIS A 1 88 ? 1.721 27.703 -3.613 1 86.19 88 HIS A C 1
ATOM 653 O O . HIS A 1 88 ? 2.369 28.719 -3.379 1 86.19 88 HIS A O 1
ATOM 659 N N . GLU A 1 89 ? 0.389 27.578 -3.564 1 82.94 89 GLU A N 1
ATOM 660 C CA . GLU A 1 89 ? -0.355 28.781 -3.176 1 82.94 89 GLU A CA 1
ATOM 661 C C . GLU A 1 89 ? -0.39 28.938 -1.659 1 82.94 89 GLU A C 1
ATOM 663 O O . GLU A 1 89 ? -0.759 30 -1.149 1 82.94 89 GLU A O 1
ATOM 668 N N . GLY A 1 90 ? 0.029 27.984 -0.915 1 81.56 90 GLY A N 1
ATOM 669 C CA . GLY A 1 90 ? 0.083 28.031 0.538 1 81.56 90 GLY A CA 1
ATOM 670 C C . GLY A 1 90 ? -1.271 27.828 1.19 1 81.56 90 GLY A C 1
ATOM 671 O O . GLY A 1 90 ? -2.301 27.828 0.512 1 81.56 90 GLY A O 1
ATOM 672 N N . GLY A 1 91 ? -1.203 27.453 2.559 1 89.94 91 GLY A N 1
ATOM 673 C CA . GLY A 1 91 ? -2.389 27.453 3.402 1 89.94 91 GLY A CA 1
ATOM 674 C C . GLY A 1 91 ? -3.297 26.266 3.146 1 89.94 91 GLY A C 1
ATOM 675 O O . GLY A 1 91 ? -4.516 26.359 3.32 1 89.94 91 GLY A O 1
ATOM 676 N N . LYS A 1 92 ? -2.762 25.203 2.559 1 95.62 92 LYS A N 1
ATOM 677 C CA . LYS A 1 92 ? -3.609 24.062 2.209 1 95.62 92 LYS A CA 1
ATOM 678 C C . LYS A 1 92 ? -4.254 23.453 3.453 1 95.62 92 LYS A C 1
ATOM 680 O O . LYS A 1 92 ? -5.414 23.031 3.416 1 95.62 92 LYS A O 1
ATOM 685 N N . LEU A 1 93 ? -3.516 23.406 4.512 1 97 93 LEU A N 1
ATOM 686 C CA . LEU A 1 93 ? -4.051 22.875 5.754 1 97 93 LEU A CA 1
ATOM 687 C C . LEU A 1 93 ? -5.273 23.656 6.211 1 97 93 LEU A C 1
ATOM 689 O O . LEU A 1 93 ? -6.305 23.078 6.547 1 97 93 LEU A O 1
ATOM 693 N N . GLU A 1 94 ? -5.125 24.922 6.176 1 95.44 94 GLU A N 1
ATOM 694 C CA . GLU A 1 94 ? -6.227 25.797 6.551 1 95.44 94 GLU A CA 1
ATOM 695 C C . GLU A 1 94 ? -7.387 25.688 5.566 1 95.44 94 GLU A C 1
ATOM 697 O O . GLU A 1 94 ? -8.547 25.594 5.977 1 95.44 94 GLU A O 1
ATOM 702 N N . ARG A 1 95 ? -7.105 25.719 4.309 1 95.62 95 ARG A N 1
ATOM 703 C CA . ARG A 1 95 ? -8.125 25.625 3.264 1 95.62 95 ARG A CA 1
ATOM 704 C C . ARG A 1 95 ? -8.953 24.359 3.408 1 95.62 95 ARG A C 1
ATOM 706 O O . ARG A 1 95 ? -10.156 24.375 3.139 1 95.62 95 ARG A O 1
ATOM 713 N N . LEU A 1 96 ? -8.352 23.328 3.863 1 97.12 96 LEU A N 1
ATOM 714 C CA . LEU A 1 96 ? -9.008 22.016 3.951 1 97.12 96 LEU A CA 1
ATOM 715 C C . LEU A 1 96 ? -9.594 21.797 5.344 1 97.12 96 LEU A C 1
ATOM 717 O O . LEU A 1 96 ? -10.164 20.75 5.621 1 97.12 96 LEU A O 1
ATOM 721 N N . GLY A 1 97 ? -9.391 22.766 6.219 1 97.38 97 GLY A N 1
ATOM 722 C CA . GLY A 1 97 ? -9.914 22.656 7.57 1 97.38 97 GLY A CA 1
ATOM 723 C C . GLY A 1 97 ? -9.219 21.594 8.398 1 97.38 97 GLY A C 1
ATOM 724 O O . GLY A 1 97 ? -9.844 20.953 9.25 1 97.38 97 GLY A O 1
ATOM 725 N N . LEU A 1 98 ? -8.008 21.359 8.086 1 98 98 LEU A N 1
ATOM 726 C CA . LEU A 1 98 ? -7.246 20.344 8.805 1 98 98 LEU A CA 1
ATOM 727 C C . LEU A 1 98 ? -6.457 20.953 9.953 1 98 98 LEU A C 1
ATOM 729 O O . LEU A 1 98 ? -5.473 21.672 9.727 1 98 98 LEU A O 1
ATOM 733 N N . GLY A 1 99 ? -6.961 20.672 11.18 1 98.06 99 GLY A N 1
ATOM 734 C CA . GLY A 1 99 ? -6.18 21.047 12.344 1 98.06 99 GLY A CA 1
ATOM 735 C C . GLY A 1 99 ? -4.965 20.156 12.555 1 98.06 99 GLY A C 1
ATOM 736 O O . GLY A 1 99 ? -4.941 19.016 12.109 1 98.06 99 GLY A O 1
ATOM 737 N N . PHE A 1 100 ? -3.963 20.75 13.203 1 98.25 100 PHE A N 1
ATOM 738 C CA . PHE A 1 100 ? -2.756 19.969 13.453 1 98.25 100 PHE A CA 1
ATOM 739 C C . PHE A 1 100 ? -1.996 20.516 14.656 1 98.25 100 PHE A C 1
ATOM 741 O O . PHE A 1 100 ? -2.277 21.625 15.125 1 98.25 100 PHE A O 1
ATOM 748 N N . GLU A 1 101 ? -1.138 19.734 15.203 1 98.12 101 GLU A N 1
ATOM 749 C CA . GLU A 1 101 ? -0.142 20.109 16.203 1 98.12 101 GLU A CA 1
ATOM 750 C C . GLU A 1 101 ? 1.261 19.703 15.766 1 98.12 101 GLU A C 1
ATOM 752 O O . GLU A 1 101 ? 1.422 18.766 14.984 1 98.12 101 GLU A O 1
ATOM 757 N N . PRO A 1 102 ? 2.301 20.469 16.203 1 98.31 102 PRO A N 1
ATOM 758 C CA . PRO A 1 102 ? 3.662 20.016 15.891 1 98.31 102 PRO A CA 1
ATOM 759 C C . PRO A 1 102 ? 4.004 18.672 16.516 1 98.31 102 PRO A C 1
ATOM 761 O O . PRO A 1 102 ? 3.674 18.438 17.688 1 98.31 102 PRO A O 1
ATOM 764 N N . GLY A 1 103 ? 4.637 17.844 15.734 1 98.62 103 GLY A N 1
ATOM 765 C CA . GLY A 1 103 ? 5.082 16.562 16.25 1 98.62 103 GLY A CA 1
ATOM 766 C C . GLY A 1 103 ? 6.078 16.688 17.391 1 98.62 103 GLY A C 1
ATOM 767 O O . GLY A 1 103 ? 6.793 17.688 17.484 1 98.62 103 GLY A O 1
ATOM 768 N N . LEU A 1 104 ? 6.203 15.727 18.156 1 98.62 104 LEU A N 1
ATOM 769 C CA . LEU A 1 104 ? 7.008 15.727 19.375 1 98.62 104 LEU A CA 1
ATOM 770 C C . LEU A 1 104 ? 8.492 15.656 19.047 1 98.62 104 LEU A C 1
ATOM 772 O O . LEU A 1 104 ? 9.32 16.266 19.734 1 98.62 104 LEU A O 1
ATOM 776 N N . LYS A 1 105 ? 8.781 14.914 17.984 1 98.56 105 LYS A N 1
ATOM 777 C CA . LYS A 1 105 ? 10.195 14.617 17.75 1 98.56 105 LYS A CA 1
ATOM 778 C C . LYS A 1 105 ? 10.75 15.469 16.609 1 98.56 105 LYS A C 1
ATOM 780 O O . LYS A 1 105 ? 11.914 15.867 16.656 1 98.56 105 LYS A O 1
ATOM 785 N N . THR A 1 106 ? 9.977 15.773 15.625 1 98.5 106 THR A N 1
ATOM 786 C CA . THR A 1 106 ? 10.5 16.438 14.438 1 98.5 106 THR A CA 1
ATOM 787 C C . THR A 1 106 ? 9.867 17.812 14.258 1 98.5 106 THR A C 1
ATOM 789 O O . THR A 1 106 ? 10.383 18.641 13.5 1 98.5 106 THR A O 1
ATOM 792 N N . GLY A 1 107 ? 8.719 17.984 14.859 1 98.5 107 GLY A N 1
ATOM 793 C CA . GLY A 1 107 ? 7.988 19.234 14.672 1 98.5 107 GLY A CA 1
ATOM 794 C C . GLY A 1 107 ? 7.098 19.219 13.445 1 98.5 107 GLY A C 1
ATOM 795 O O . GLY A 1 107 ? 6.375 20.188 13.188 1 98.5 107 GLY A O 1
ATOM 796 N N . VAL A 1 108 ? 7.121 18.219 12.664 1 98.81 108 VAL A N 1
ATOM 797 C CA . VAL A 1 108 ? 6.277 18.141 11.477 1 98.81 108 VAL A CA 1
ATOM 798 C C . VAL A 1 108 ? 4.805 18.156 11.891 1 98.81 108 VAL A C 1
ATOM 800 O O . VAL A 1 108 ? 4.438 17.641 12.938 1 98.81 108 VAL A O 1
ATOM 803 N N . PRO A 1 109 ? 3.902 18.734 11.125 1 98.81 109 PRO A N 1
ATOM 804 C CA . PRO A 1 109 ? 2.488 18.766 11.5 1 98.81 109 PRO A CA 1
ATOM 805 C C . PRO A 1 109 ? 1.882 17.375 11.625 1 98.81 109 PRO A C 1
ATOM 807 O O . PRO A 1 109 ? 2.025 16.547 10.719 1 98.81 109 PRO A O 1
ATOM 810 N N . ILE A 1 110 ? 1.241 17.078 12.734 1 98.81 110 ILE A N 1
ATOM 811 C CA . ILE A 1 110 ? 0.437 15.883 12.945 1 98.81 110 ILE A CA 1
ATOM 812 C C . ILE A 1 110 ? -1.044 16.25 12.977 1 98.81 110 ILE A C 1
ATOM 814 O O . ILE A 1 110 ? -1.474 17.047 13.82 1 98.81 110 ILE A O 1
ATOM 818 N N . LEU A 1 111 ? -1.815 15.703 12.109 1 98.75 111 LEU A N 1
ATOM 819 C CA . LEU A 1 111 ? -3.199 16.125 11.906 1 98.75 111 LEU A CA 1
ATOM 820 C C . LEU A 1 111 ? -4.078 15.664 13.062 1 98.75 111 LEU A C 1
ATOM 822 O O . LEU A 1 111 ? -4 14.516 13.5 1 98.75 111 LEU A O 1
ATOM 826 N N . SER A 1 112 ? -4.98 16.547 13.453 1 98.25 112 SER A N 1
ATOM 827 C CA . SER A 1 112 ? -5.801 16.328 14.633 1 98.25 112 SER A CA 1
ATOM 828 C C . SER A 1 112 ? -6.789 15.18 14.414 1 98.25 112 SER A C 1
ATOM 830 O O . SER A 1 112 ? -7.109 14.438 15.344 1 98.25 112 SER A O 1
ATOM 832 N N . ASP A 1 113 ? -7.188 14.984 13.203 1 97.62 113 ASP A N 1
ATOM 833 C CA . ASP A 1 113 ? -8.234 14.016 12.906 1 97.62 113 ASP A CA 1
ATOM 834 C C . ASP A 1 113 ? -7.637 12.664 12.523 1 97.62 113 ASP A C 1
ATOM 836 O O . ASP A 1 113 ? -8.367 11.719 12.219 1 97.62 113 ASP A O 1
ATOM 840 N N . ALA A 1 114 ? -6.348 12.555 12.531 1 97.62 114 ALA A N 1
ATOM 841 C CA . ALA A 1 114 ? -5.73 11.273 12.195 1 97.62 114 ALA A CA 1
ATOM 842 C C . ALA A 1 114 ? -5.945 10.25 13.305 1 97.62 114 ALA A C 1
ATOM 844 O O . ALA A 1 114 ? -5.676 10.531 14.477 1 97.62 114 ALA A O 1
ATOM 845 N N . TYR A 1 115 ? -6.391 9.07 12.906 1 96.88 115 TYR A N 1
ATOM 846 C CA . TYR A 1 115 ? -6.516 8.023 13.906 1 96.88 115 TYR A CA 1
ATOM 847 C C . TYR A 1 115 ? -5.188 7.301 14.109 1 96.88 115 TYR A C 1
ATOM 849 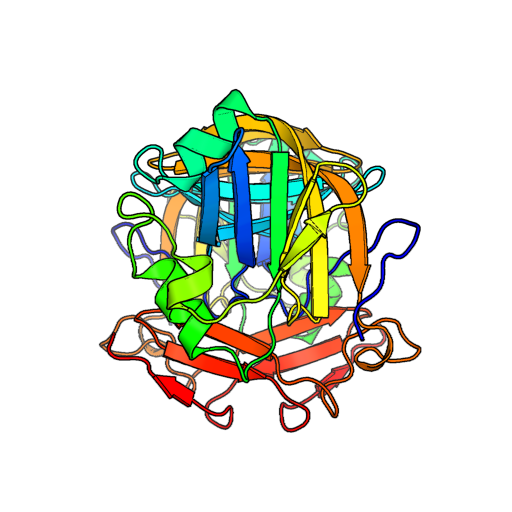O O . TYR A 1 115 ? -5.008 6.586 15.102 1 96.88 115 TYR A O 1
ATOM 857 N N . MET A 1 116 ? -4.293 7.469 13.227 1 97.25 116 MET A N 1
ATOM 858 C CA . MET A 1 116 ? -2.912 6.996 13.281 1 97.25 116 MET A CA 1
ATOM 859 C C . MET A 1 116 ? -1.985 7.934 12.516 1 97.25 116 MET A C 1
ATOM 861 O O . MET A 1 116 ? -2.346 8.438 11.445 1 97.25 116 MET A O 1
ATOM 865 N N . ALA A 1 117 ? -0.777 8.117 13.062 1 97.94 117 ALA A N 1
ATOM 866 C CA . ALA A 1 117 ? 0.174 8.992 12.375 1 97.94 117 ALA A CA 1
ATOM 867 C C . ALA A 1 117 ? 1.61 8.633 12.75 1 97.94 117 ALA A C 1
ATOM 869 O O . ALA A 1 117 ? 1.854 8.023 13.789 1 97.94 117 ALA A O 1
ATOM 870 N N . TYR A 1 118 ? 2.502 9 11.867 1 98.25 118 TYR A N 1
ATOM 871 C CA . TYR A 1 118 ? 3.934 8.812 12.078 1 98.25 118 TYR A CA 1
ATOM 872 C C . TYR A 1 118 ? 4.684 10.125 11.883 1 98.25 118 TYR A C 1
ATOM 874 O O . TYR A 1 118 ? 4.367 10.906 10.977 1 98.25 118 TYR A O 1
ATOM 882 N N . GLU A 1 119 ? 5.672 10.367 12.734 1 98.81 119 GLU A N 1
ATOM 883 C CA . GLU A 1 119 ? 6.781 11.25 12.383 1 98.81 119 GLU A CA 1
ATOM 884 C C . GLU A 1 119 ? 7.941 10.461 11.781 1 98.81 119 GLU A C 1
ATOM 886 O O . GLU A 1 119 ? 8.344 9.43 12.328 1 98.81 119 GLU A O 1
ATOM 891 N N . CYS A 1 120 ? 8.484 11.039 10.727 1 98.88 120 CYS A N 1
ATOM 892 C CA . CYS A 1 120 ? 9.555 10.32 10.047 1 98.88 120 CYS A CA 1
ATOM 893 C C . CYS A 1 120 ? 10.758 11.227 9.805 1 98.88 120 CYS A C 1
ATOM 895 O O . CYS A 1 120 ? 10.594 12.406 9.492 1 98.88 120 CYS A O 1
ATOM 897 N N . ARG A 1 121 ? 11.914 10.641 9.922 1 98.94 121 ARG A N 1
ATOM 898 C CA . ARG A 1 121 ? 13.156 11.242 9.453 1 98.94 121 ARG A CA 1
ATOM 899 C C . ARG A 1 121 ? 13.672 10.539 8.203 1 98.94 121 ARG A C 1
ATOM 901 O O . ARG A 1 121 ? 13.82 9.312 8.188 1 98.94 121 ARG A O 1
ATOM 908 N N . VAL A 1 122 ? 13.977 11.328 7.215 1 98.94 122 VAL A N 1
ATOM 909 C CA . VAL A 1 122 ? 14.359 10.773 5.922 1 98.94 122 VAL A CA 1
ATOM 910 C C . VAL A 1 122 ? 15.719 10.086 6.043 1 98.94 122 VAL A C 1
ATOM 912 O O . VAL A 1 122 ? 16.656 10.648 6.602 1 98.94 122 VAL A O 1
ATOM 915 N N . VAL A 1 123 ? 15.789 8.875 5.469 1 98.94 123 VAL A N 1
ATOM 916 C CA . VAL A 1 123 ? 17.047 8.148 5.512 1 98.94 123 VAL A CA 1
ATOM 917 C C . VAL A 1 123 ? 17.5 7.812 4.094 1 98.94 123 VAL A C 1
ATOM 919 O O . VAL A 1 123 ? 18.656 7.441 3.875 1 98.94 123 VAL A O 1
ATOM 922 N N . ASP A 1 124 ? 16.594 7.883 3.113 1 98.81 124 ASP A N 1
ATOM 923 C CA . ASP A 1 124 ? 16.953 7.555 1.733 1 98.81 124 ASP A CA 1
ATOM 924 C C . ASP A 1 124 ? 15.961 8.195 0.756 1 98.81 124 ASP A C 1
ATOM 926 O O . ASP A 1 124 ? 14.805 8.43 1.1 1 98.81 124 ASP A O 1
ATOM 930 N N . MET A 1 125 ? 16.391 8.562 -0.39 1 98.69 125 MET A N 1
ATOM 931 C CA . MET A 1 125 ? 15.586 9.062 -1.505 1 98.69 125 MET A CA 1
ATOM 932 C C . MET A 1 125 ? 16.109 8.523 -2.832 1 98.69 125 MET A C 1
ATOM 934 O O . MET A 1 125 ? 17.266 8.766 -3.195 1 98.69 125 MET A O 1
ATOM 938 N N . ASN A 1 126 ? 15.289 7.742 -3.523 1 98.69 126 ASN A N 1
ATOM 939 C CA . ASN A 1 126 ? 15.672 7.164 -4.809 1 98.69 126 ASN A CA 1
ATOM 940 C C . ASN A 1 126 ? 14.633 7.461 -5.887 1 98.69 126 ASN A C 1
ATOM 942 O O . ASN A 1 126 ? 13.43 7.387 -5.629 1 98.69 126 ASN A O 1
ATOM 946 N N . ALA A 1 127 ? 15.102 7.75 -7.098 1 98.62 127 ALA A N 1
ATOM 947 C CA . ALA A 1 127 ? 14.195 7.984 -8.219 1 98.62 127 ALA A CA 1
ATOM 948 C C . ALA A 1 127 ? 13.789 6.672 -8.875 1 98.62 127 ALA A C 1
ATOM 950 O O . ALA A 1 127 ? 14.648 5.859 -9.234 1 98.62 127 ALA A O 1
ATOM 951 N N . TYR A 1 128 ? 12.562 6.406 -9.031 1 98.44 128 TYR A N 1
ATOM 952 C CA . TYR A 1 128 ? 11.977 5.285 -9.758 1 98.44 128 TYR A CA 1
ATOM 953 C C . TYR A 1 128 ? 10.875 5.762 -10.703 1 98.44 128 TYR A C 1
ATOM 955 O O . TYR A 1 128 ? 9.797 6.156 -10.25 1 98.44 128 TYR A O 1
ATOM 963 N N . GLY A 1 129 ? 11.117 5.656 -11.992 1 97.75 129 GLY A N 1
ATOM 964 C CA . GLY A 1 129 ? 10.195 6.277 -12.93 1 97.75 129 GLY A CA 1
ATOM 965 C C . GLY A 1 129 ? 10.078 7.777 -12.75 1 97.75 129 GLY A C 1
ATOM 966 O O . GLY A 1 129 ? 11.086 8.484 -12.719 1 97.75 129 GLY A O 1
ATOM 967 N N . ASP A 1 130 ? 8.883 8.266 -12.633 1 98 130 ASP A N 1
ATOM 968 C CA . ASP A 1 130 ? 8.641 9.703 -12.539 1 98 130 ASP A CA 1
ATOM 969 C C . ASP A 1 130 ? 8.445 10.133 -11.086 1 98 130 ASP A C 1
ATOM 971 O O . ASP A 1 130 ? 7.98 11.25 -10.82 1 98 130 ASP A O 1
ATOM 975 N N . HIS A 1 131 ? 8.742 9.258 -10.164 1 98.38 131 HIS A N 1
ATOM 976 C CA . HIS A 1 131 ? 8.609 9.586 -8.75 1 98.38 131 HIS A CA 1
ATOM 977 C C . HIS A 1 131 ? 9.922 9.344 -8 1 98.38 131 HIS A C 1
ATOM 979 O O . HIS A 1 131 ? 10.766 8.578 -8.461 1 98.38 131 HIS A O 1
ATOM 985 N N . TYR A 1 132 ? 10.031 10.07 -6.91 1 98.75 132 TYR A N 1
ATOM 986 C CA . TYR A 1 132 ? 10.992 9.703 -5.871 1 98.75 132 TYR A CA 1
ATOM 987 C C . TYR A 1 132 ? 10.328 8.844 -4.797 1 98.75 132 TYR A C 1
ATOM 989 O O . TYR A 1 132 ? 9.227 9.156 -4.34 1 98.75 132 TYR A O 1
ATOM 997 N N . TRP A 1 133 ? 10.922 7.742 -4.516 1 98.81 133 TRP A N 1
ATOM 998 C CA . TRP A 1 133 ? 10.594 6.988 -3.309 1 98.81 133 TRP A CA 1
ATOM 999 C C . TRP A 1 133 ? 11.406 7.48 -2.119 1 98.81 133 TRP A C 1
ATOM 1001 O O . TRP A 1 133 ? 12.625 7.301 -2.076 1 98.81 133 TRP A O 1
ATOM 1011 N N . ILE A 1 134 ? 10.742 8.102 -1.166 1 98.94 134 ILE A N 1
ATOM 1012 C CA . ILE A 1 134 ? 11.383 8.68 0.011 1 98.94 134 ILE A CA 1
ATOM 1013 C C . ILE A 1 134 ? 11.133 7.785 1.225 1 98.94 134 ILE A C 1
ATOM 1015 O O . ILE A 1 134 ? 9.984 7.531 1.588 1 98.94 134 ILE A O 1
ATOM 1019 N N . VAL A 1 135 ? 12.234 7.336 1.827 1 98.94 135 VAL A N 1
ATOM 1020 C CA . VAL A 1 135 ? 12.141 6.434 2.969 1 98.94 135 VAL A CA 1
ATOM 1021 C C . VAL A 1 135 ? 12.453 7.195 4.254 1 98.94 135 VAL A C 1
ATOM 1023 O O . VAL A 1 135 ? 13.461 7.906 4.336 1 98.94 135 VAL A O 1
ATOM 1026 N N . GLY A 1 136 ? 11.562 7.055 5.199 1 98.88 136 GLY A N 1
ATOM 1027 C CA . GLY A 1 136 ? 11.789 7.641 6.512 1 98.88 136 GLY A CA 1
ATOM 1028 C C . GLY A 1 136 ? 11.797 6.617 7.629 1 98.88 136 GLY A C 1
ATOM 1029 O O . GLY A 1 136 ? 11.008 5.664 7.609 1 98.88 136 GLY A O 1
ATOM 1030 N N . GLU A 1 137 ? 12.688 6.805 8.562 1 98.75 137 GLU A N 1
ATOM 1031 C CA . GLU A 1 137 ? 12.578 6.102 9.836 1 98.75 137 GLU A CA 1
ATOM 1032 C C . GLU A 1 137 ? 11.453 6.68 10.688 1 98.75 137 GLU A C 1
ATOM 1034 O O . GLU A 1 137 ? 11.367 7.895 10.875 1 98.75 137 GLU A O 1
ATOM 1039 N N . ILE A 1 138 ? 10.594 5.816 11.164 1 98.44 138 ILE A N 1
ATOM 1040 C CA . ILE A 1 138 ? 9.531 6.262 12.062 1 98.44 138 ILE A CA 1
ATOM 1041 C C . ILE A 1 138 ? 10.109 6.531 13.445 1 98.44 138 ILE A C 1
ATOM 1043 O O . ILE A 1 138 ? 10.531 5.605 14.141 1 98.44 138 ILE A O 1
ATOM 1047 N N . VAL A 1 139 ? 10 7.793 13.836 1 98.62 139 VAL A N 1
ATOM 1048 C CA . VAL A 1 139 ? 10.648 8.148 15.094 1 98.62 139 VAL A CA 1
ATOM 1049 C C . VAL A 1 139 ? 9.602 8.391 16.172 1 98.62 139 VAL A C 1
ATOM 1051 O O . VAL A 1 139 ? 9.922 8.469 17.359 1 98.62 139 VAL A O 1
ATOM 1054 N N . GLN A 1 140 ? 8.391 8.531 15.758 1 98.5 140 GLN A N 1
ATOM 1055 C CA . GLN A 1 140 ? 7.27 8.688 16.688 1 98.5 140 GLN A CA 1
ATOM 1056 C C . GLN A 1 140 ? 5.969 8.188 16.062 1 98.5 140 GLN A C 1
ATOM 1058 O O . GLN A 1 140 ? 5.707 8.422 14.883 1 98.5 140 GLN A O 1
ATOM 1063 N N . VAL A 1 141 ? 5.18 7.484 16.859 1 97.88 141 VAL A N 1
ATOM 1064 C CA . VAL A 1 141 ? 3.881 6.977 16.438 1 97.88 141 VAL A CA 1
ATOM 1065 C C . VAL A 1 141 ? 2.775 7.637 17.266 1 97.88 141 VAL A C 1
ATOM 1067 O O . VAL A 1 141 ? 2.943 7.879 18.469 1 97.88 141 VAL A O 1
ATOM 1070 N N . TYR A 1 142 ? 1.683 7.934 16.609 1 97.69 142 TYR A N 1
ATOM 1071 C CA . TYR A 1 142 ? 0.458 8.398 17.25 1 97.69 142 TYR A CA 1
ATOM 1072 C C . TYR A 1 142 ? -0.709 7.469 16.938 1 97.69 142 TYR A C 1
ATOM 1074 O O . TYR A 1 142 ? -0.812 6.941 15.82 1 97.69 142 TYR A O 1
ATOM 1082 N N . GLN A 1 143 ? -1.595 7.316 17.891 1 96.69 143 GLN A N 1
ATOM 1083 C CA . GLN A 1 143 ? -2.748 6.449 17.688 1 96.69 143 GLN A CA 1
ATOM 1084 C C . GLN A 1 143 ? -3.928 6.891 18.562 1 96.69 143 GLN A C 1
ATOM 1086 O O . GLN A 1 143 ? -3.746 7.273 19.719 1 96.69 143 GLN A O 1
ATOM 1091 N N . ASP A 1 144 ? -5.082 6.941 17.969 1 96.56 144 ASP A N 1
ATOM 1092 C CA . ASP A 1 144 ? -6.312 7.004 18.766 1 96.56 144 ASP A CA 1
ATOM 1093 C C . ASP A 1 144 ? -6.719 5.621 19.266 1 96.56 144 ASP A C 1
ATOM 1095 O O . ASP A 1 144 ? -7.457 4.902 18.578 1 96.56 144 ASP A O 1
ATOM 1099 N N . GLU A 1 145 ? -6.332 5.289 20.375 1 94.75 145 GLU A N 1
ATOM 1100 C CA . GLU A 1 145 ? -6.473 3.934 20.906 1 94.75 145 GLU A CA 1
ATOM 1101 C C . GLU A 1 145 ? -7.938 3.52 20.984 1 94.75 145 GLU A C 1
ATOM 1103 O O . GLU A 1 145 ? -8.258 2.332 20.891 1 94.75 145 GLU A O 1
ATOM 1108 N N . ALA A 1 146 ? -8.812 4.453 21.125 1 96.88 146 ALA A N 1
ATOM 1109 C CA . ALA A 1 146 ? -10.234 4.168 21.266 1 96.88 146 ALA A CA 1
ATOM 1110 C C . ALA A 1 146 ? -10.805 3.586 19.969 1 96.88 146 ALA A C 1
ATOM 1112 O O . ALA A 1 146 ? -11.898 3.016 19.969 1 96.88 146 ALA A O 1
ATOM 1113 N N . LEU A 1 147 ? -10.125 3.703 18.906 1 96.81 147 LEU A N 1
ATOM 1114 C CA . LEU A 1 147 ? -10.609 3.248 17.609 1 96.81 147 LEU A CA 1
ATOM 1115 C C . LEU A 1 147 ? -9.992 1.902 17.234 1 96.81 147 LEU A C 1
ATOM 1117 O O . LEU A 1 147 ? -10.188 1.408 16.125 1 96.81 147 LEU A O 1
ATOM 1121 N N . PHE A 1 148 ? -9.289 1.36 18.141 1 94.88 148 PHE A N 1
ATOM 1122 C CA . PHE A 1 148 ? -8.672 0.055 17.953 1 94.88 148 PHE A CA 1
ATOM 1123 C C . PHE A 1 148 ? -9.188 -0.943 18.984 1 94.88 148 PHE A C 1
ATOM 1125 O O . PHE A 1 148 ? -9.562 -0.561 20.094 1 94.88 148 PHE A O 1
ATOM 1132 N N . GLY A 1 149 ? -9.203 -2.154 18.562 1 93.19 149 GLY A N 1
ATOM 1133 C CA . GLY A 1 149 ? -9.633 -3.203 19.469 1 93.19 149 GLY A CA 1
ATOM 1134 C C . GLY A 1 149 ? -8.508 -3.766 20.312 1 93.19 149 GLY A C 1
ATOM 1135 O O . GLY A 1 149 ? -7.348 -3.375 20.141 1 93.19 149 GLY A O 1
ATOM 1136 N N . ALA A 1 150 ? -8.852 -4.684 21.203 1 93.12 150 ALA A N 1
ATOM 1137 C CA . ALA A 1 150 ? -7.887 -5.332 22.094 1 93.12 150 ALA A CA 1
ATOM 1138 C C . ALA A 1 150 ? -6.871 -6.145 21.297 1 93.12 150 ALA A C 1
ATOM 1140 O O . ALA A 1 150 ? -5.75 -6.371 21.75 1 93.12 150 ALA A O 1
ATOM 1141 N N . ASP A 1 151 ? -7.234 -6.547 20.141 1 89.56 151 ASP A N 1
ATOM 1142 C CA . ASP A 1 151 ? -6.352 -7.324 19.281 1 89.56 151 ASP A CA 1
ATOM 1143 C C . ASP A 1 151 ? -5.352 -6.422 18.562 1 89.56 151 ASP A C 1
ATOM 1145 O O . ASP A 1 151 ? -4.48 -6.902 17.844 1 89.56 151 ASP A O 1
ATOM 1149 N N . GLY A 1 152 ? -5.527 -5.156 18.672 1 90.44 152 GLY A N 1
ATOM 1150 C CA . GLY A 1 152 ? -4.602 -4.207 18.078 1 90.44 152 GLY A CA 1
ATOM 1151 C C . GLY A 1 152 ? -4.98 -3.809 16.656 1 90.44 152 GLY A C 1
ATOM 1152 O O . GLY A 1 152 ? -4.254 -3.062 16 1 90.44 152 GLY A O 1
ATOM 1153 N N . LEU A 1 153 ? -6.152 -4.348 16.25 1 93.69 153 LEU A N 1
ATOM 1154 C CA . LEU A 1 153 ? -6.633 -4.008 14.914 1 93.69 153 LEU A CA 1
ATOM 1155 C C . LEU A 1 153 ? -7.66 -2.881 14.969 1 93.69 153 LEU A C 1
ATOM 1157 O O . LEU A 1 153 ? -8.281 -2.656 16.016 1 93.69 153 LEU A O 1
ATOM 1161 N N . PRO A 1 154 ? -7.816 -2.145 13.898 1 95.81 154 PRO A N 1
ATOM 1162 C CA . PRO A 1 154 ? -8.875 -1.131 13.891 1 95.81 154 PRO A CA 1
ATOM 1163 C C . PRO A 1 154 ? -10.25 -1.709 14.211 1 95.81 154 PRO A C 1
ATOM 1165 O O . PRO A 1 154 ? -10.602 -2.787 13.727 1 95.81 154 PRO A O 1
ATOM 1168 N N . ASP A 1 155 ? -10.953 -1.064 15.117 1 96.56 155 ASP A N 1
ATOM 1169 C CA . ASP A 1 155 ? -12.336 -1.422 15.422 1 96.56 155 ASP A CA 1
ATOM 1170 C C . ASP A 1 155 ? -13.305 -0.803 14.406 1 96.56 155 ASP A C 1
ATOM 1172 O O . ASP A 1 155 ? -13.703 0.353 14.555 1 96.56 155 ASP A O 1
ATOM 1176 N N . LEU A 1 156 ? -13.797 -1.566 13.469 1 97.56 156 LEU A N 1
ATOM 1177 C CA . LEU A 1 156 ? -14.562 -1.046 12.344 1 97.56 156 LEU A CA 1
ATOM 1178 C C . LEU A 1 156 ? -15.984 -0.689 12.781 1 97.56 156 LEU A C 1
ATOM 1180 O O . LEU A 1 156 ? -16.75 -0.099 12.008 1 97.56 156 LEU A O 1
ATOM 1184 N N . SER A 1 157 ? -16.344 -1.043 13.961 1 98 157 SER A N 1
ATOM 1185 C CA . SER A 1 157 ? -17.594 -0.541 14.5 1 98 157 SER A CA 1
ATOM 1186 C C . SER A 1 157 ? -17.469 0.916 14.93 1 98 157 SER A C 1
ATOM 1188 O O . SER A 1 157 ? -18.484 1.604 15.109 1 98 157 SER A O 1
ATOM 1190 N N . LYS A 1 158 ? -16.25 1.371 15.133 1 97.81 158 LYS A N 1
ATOM 1191 C CA . LYS A 1 158 ? -16 2.725 15.609 1 97.81 158 LYS A CA 1
ATOM 1192 C C . LYS A 1 158 ? -15.289 3.561 14.555 1 97.81 158 LYS A C 1
ATOM 1194 O O . LYS A 1 158 ? -15.234 4.789 14.656 1 97.81 158 LYS A O 1
ATOM 1199 N N . LEU A 1 159 ? -14.758 2.887 13.625 1 97.38 159 LEU A N 1
ATOM 1200 C CA . LEU A 1 159 ? -13.906 3.527 12.625 1 97.38 159 LEU A CA 1
ATOM 1201 C C . LEU A 1 159 ? -14.273 3.07 11.219 1 97.38 159 LEU A C 1
ATOM 1203 O O . LEU A 1 159 ? -14.266 1.872 10.93 1 97.38 159 LEU A O 1
ATOM 1207 N N . SER A 1 160 ? -14.641 4.055 10.352 1 98.25 160 SER A N 1
ATOM 1208 C CA . SER A 1 160 ? -14.789 3.807 8.922 1 98.25 160 SER A CA 1
ATOM 1209 C C . SER A 1 160 ? -13.57 4.285 8.148 1 98.25 160 SER A C 1
ATOM 1211 O O . SER A 1 160 ? -13.133 5.43 8.305 1 98.25 160 SER A O 1
ATOM 1213 N N . ILE A 1 161 ? -13.047 3.375 7.371 1 98 161 ILE A N 1
ATOM 1214 C CA . ILE A 1 161 ? -11.789 3.656 6.688 1 98 161 ILE A CA 1
ATOM 1215 C C . ILE A 1 161 ? -12.055 3.9 5.203 1 98 161 ILE A C 1
ATOM 1217 O O . ILE A 1 161 ? -12.648 3.062 4.527 1 98 161 ILE A O 1
ATOM 1221 N N . PRO A 1 162 ? -11.625 5.066 4.715 1 97.62 162 PRO A N 1
ATOM 1222 C CA . PRO A 1 162 ? -11.812 5.348 3.289 1 97.62 162 PRO A CA 1
ATOM 1223 C C . PRO A 1 162 ? -10.742 4.688 2.416 1 97.62 162 PRO A C 1
ATOM 1225 O O . PRO A 1 162 ? -9.547 4.82 2.691 1 97.62 162 PRO A O 1
ATOM 1228 N N . LEU A 1 163 ? -11.172 3.98 1.414 1 97.62 163 LEU A N 1
ATOM 1229 C CA . LEU A 1 163 ? -10.281 3.357 0.445 1 97.62 163 LEU A CA 1
ATOM 1230 C C . LEU A 1 163 ? -10.422 4.012 -0.925 1 97.62 163 LEU A C 1
ATOM 1232 O O . LEU A 1 163 ? -11.508 4.008 -1.508 1 97.62 163 LEU A O 1
ATOM 1236 N N . TYR A 1 164 ? -9.312 4.562 -1.386 1 97.06 164 TYR A N 1
ATOM 1237 C CA . TYR A 1 164 ? -9.297 5.203 -2.695 1 97.06 164 TYR A CA 1
ATOM 1238 C C . TYR A 1 164 ? -9.352 4.168 -3.811 1 97.06 164 TYR A C 1
ATOM 1240 O O . TYR A 1 164 ? -8.594 3.195 -3.803 1 97.06 164 TYR A O 1
ATOM 1248 N N . MET A 1 165 ? -10.234 4.395 -4.773 1 95.75 165 MET A N 1
ATOM 1249 C CA . MET A 1 165 ? -10.383 3.484 -5.902 1 95.75 165 MET A CA 1
ATOM 1250 C C . MET A 1 165 ? -9.734 4.059 -7.156 1 95.75 165 MET A C 1
ATOM 1252 O O . MET A 1 165 ? -9.43 3.322 -8.102 1 95.75 165 MET A O 1
ATOM 1256 N N . GLY A 1 166 ? -9.508 5.32 -7.133 1 94.25 166 GLY A N 1
ATOM 1257 C CA . GLY A 1 166 ? -9.141 6.059 -8.336 1 94.25 166 GLY A CA 1
ATOM 1258 C C . GLY A 1 166 ? -10.242 6.984 -8.82 1 94.25 166 GLY A C 1
ATOM 1259 O O . GLY A 1 166 ? -11.414 6.809 -8.461 1 94.25 166 GLY A O 1
ATOM 1260 N N . ARG A 1 167 ? -9.836 8.047 -9.5 1 92.31 167 ARG A N 1
ATOM 1261 C CA . ARG A 1 167 ? -10.766 8.969 -10.133 1 92.31 167 ARG A CA 1
ATOM 1262 C C . ARG A 1 167 ? -11.648 9.648 -9.094 1 92.31 167 ARG A C 1
ATOM 1264 O O . ARG A 1 167 ? -12.875 9.703 -9.25 1 92.31 167 ARG A O 1
ATOM 1271 N N . ALA A 1 168 ? -11.086 10.016 -8.023 1 94.69 168 ALA A N 1
ATOM 1272 C CA . ALA A 1 168 ? -11.742 10.773 -6.957 1 94.69 168 ALA A CA 1
ATOM 1273 C C . ALA A 1 168 ? -12.867 9.961 -6.324 1 94.69 168 ALA A C 1
ATOM 1275 O O . ALA A 1 168 ? -13.836 10.523 -5.812 1 94.69 168 ALA A O 1
ATOM 1276 N N . SER A 1 169 ? -12.773 8.648 -6.449 1 95.38 169 SER A N 1
ATOM 1277 C CA . SER A 1 169 ? -13.766 7.762 -5.863 1 95.38 169 SER A CA 1
ATOM 1278 C C . SER A 1 169 ? -13.188 6.992 -4.68 1 95.38 169 SER A C 1
ATOM 1280 O O . SER A 1 169 ? -12.039 6.555 -4.719 1 95.38 169 SER A O 1
ATOM 1282 N N . TYR A 1 170 ? -14.055 6.824 -3.672 1 97.31 170 TYR A N 1
ATOM 1283 C CA . TYR A 1 170 ? -13.688 6.109 -2.455 1 97.31 170 TYR A CA 1
ATOM 1284 C C . TYR A 1 170 ? -14.742 5.07 -2.088 1 97.31 170 TYR A C 1
ATOM 1286 O O . TYR A 1 170 ? -15.938 5.312 -2.242 1 97.31 170 TYR A O 1
ATOM 1294 N N . ARG A 1 171 ? -14.273 3.934 -1.612 1 97.94 171 ARG A N 1
ATOM 1295 C CA . ARG A 1 171 ? -15.141 2.98 -0.923 1 97.94 171 ARG A CA 1
ATOM 1296 C C . ARG A 1 171 ? -14.859 2.973 0.576 1 97.94 171 ARG A C 1
ATOM 1298 O O . ARG A 1 171 ? -13.703 3.037 0.998 1 97.94 171 ARG A O 1
ATOM 1305 N N . ILE A 1 172 ? -15.922 2.918 1.315 1 98.56 172 ILE A N 1
ATOM 1306 C CA . ILE A 1 172 ? -15.789 3.008 2.766 1 98.56 172 ILE A CA 1
ATOM 1307 C C . ILE A 1 172 ? -15.812 1.606 3.373 1 98.56 172 ILE A C 1
ATOM 1309 O O . ILE A 1 172 ? -16.766 0.848 3.164 1 98.56 172 ILE A O 1
ATOM 1313 N N . LEU A 1 173 ? -14.75 1.232 4.059 1 98.44 173 LEU A N 1
ATOM 1314 C CA . LEU A 1 173 ? -14.672 -0.014 4.812 1 98.44 173 LEU A CA 1
ATOM 1315 C C . LEU A 1 173 ? -15.148 0.188 6.246 1 98.44 173 LEU A C 1
ATOM 1317 O O . LEU A 1 173 ? -14.562 0.979 6.992 1 98.44 173 LEU A O 1
ATOM 1321 N N . ASP A 1 174 ? -16.188 -0.489 6.562 1 97.94 174 ASP A N 1
ATOM 1322 C CA . ASP A 1 174 ? -16.703 -0.439 7.926 1 97.94 174 ASP A CA 1
ATOM 1323 C C . ASP A 1 174 ? -17.203 -1.813 8.375 1 97.94 174 ASP A C 1
ATOM 1325 O O . ASP A 1 174 ? -16.844 -2.832 7.781 1 97.94 174 ASP A O 1
ATOM 1329 N N . GLU A 1 175 ? -17.906 -1.859 9.508 1 97.12 175 GLU A N 1
ATOM 1330 C CA . GLU A 1 175 ? -18.234 -3.117 10.18 1 97.12 175 GLU A CA 1
ATOM 1331 C C . GLU A 1 175 ? -19.156 -3.973 9.32 1 97.12 175 GLU A C 1
ATOM 1333 O O . GLU A 1 175 ? -19.328 -5.164 9.586 1 97.12 175 GLU A O 1
ATOM 1338 N N . ARG A 1 176 ? -19.75 -3.377 8.25 1 97.88 176 ARG A N 1
ATOM 1339 C CA . ARG A 1 176 ? -20.688 -4.129 7.422 1 97.88 176 ARG A CA 1
ATOM 1340 C C . ARG A 1 176 ? -19.953 -5.047 6.457 1 97.88 176 ARG A C 1
ATOM 1342 O O . ARG A 1 176 ? -20.531 -5.98 5.906 1 97.88 176 ARG A O 1
ATOM 1349 N N . ALA A 1 177 ? -18.656 -4.777 6.172 1 98.12 177 ALA A N 1
ATOM 1350 C CA . ALA A 1 177 ? -17.875 -5.609 5.258 1 98.12 177 ALA A CA 1
ATOM 1351 C C . ALA A 1 177 ? -17.734 -7.031 5.793 1 98.12 177 ALA A C 1
ATOM 1353 O O . ALA A 1 177 ? -17.484 -7.234 6.98 1 98.12 177 ALA A O 1
ATOM 1354 N N . GLU A 1 178 ? -17.906 -7.973 4.875 1 98.12 178 GLU A N 1
ATOM 1355 C CA . GLU A 1 178 ? -17.75 -9.375 5.254 1 98.12 178 GLU A CA 1
ATOM 1356 C C . GLU A 1 178 ? -16.375 -9.641 5.859 1 98.12 178 GLU A C 1
ATOM 1358 O O . GLU A 1 178 ? -15.375 -9.125 5.371 1 98.12 178 GLU A O 1
ATOM 1363 N N . ASN A 1 179 ? -16.422 -10.422 6.926 1 96.56 179 ASN A N 1
ATOM 1364 C CA . ASN A 1 179 ? -15.195 -10.797 7.621 1 96.56 179 ASN A CA 1
ATOM 1365 C C . ASN A 1 179 ? -14.82 -12.25 7.371 1 96.56 179 ASN A C 1
ATOM 1367 O O . ASN A 1 179 ? -15.672 -13.141 7.492 1 96.56 179 ASN A O 1
ATOM 1371 N N . LYS A 1 180 ? -13.578 -12.492 6.93 1 96.69 180 LYS A N 1
ATOM 1372 C CA . LYS A 1 180 ? -13.039 -13.844 6.789 1 96.69 180 LYS A CA 1
ATOM 1373 C C . LYS A 1 180 ? -11.828 -14.047 7.695 1 96.69 180 LYS A C 1
ATOM 1375 O O . LYS A 1 180 ? -10.875 -13.266 7.652 1 96.69 180 LYS A O 1
ATOM 1380 N N . ILE A 1 181 ? -11.859 -15.055 8.5 1 95.31 181 ILE A N 1
ATOM 1381 C CA . ILE A 1 181 ? -10.773 -15.375 9.414 1 95.31 181 ILE A CA 1
ATOM 1382 C C . ILE A 1 181 ? -10.203 -16.75 9.07 1 95.31 181 ILE A C 1
ATOM 1384 O O . ILE A 1 181 ? -10.953 -17.719 8.891 1 95.31 181 ILE A O 1
ATOM 1388 N N . HIS A 1 182 ? -8.914 -16.719 8.961 1 93.75 182 HIS A N 1
ATOM 1389 C CA . HIS A 1 182 ? -8.258 -18 8.672 1 93.75 182 HIS A CA 1
ATOM 1390 C C . HIS A 1 182 ? -7.363 -18.438 9.828 1 93.75 182 HIS A C 1
ATOM 1392 O O . HIS A 1 182 ? -6.664 -17.609 10.422 1 93.75 182 HIS A O 1
ATOM 1398 N N . ARG A 1 183 ? -7.551 -19.625 10.406 1 77.31 183 ARG A N 1
ATOM 1399 C CA . ARG A 1 183 ? -6.789 -20.188 11.516 1 77.31 183 ARG A CA 1
ATOM 1400 C C . ARG A 1 183 ? -5.727 -21.156 11.016 1 77.31 183 ARG A C 1
ATOM 1402 O O . ARG A 1 183 ? -5.961 -22.359 10.969 1 77.31 183 ARG A O 1
ATOM 1409 N N . LEU A 1 184 ? -4.973 -20.875 10.047 1 66.31 184 LEU A 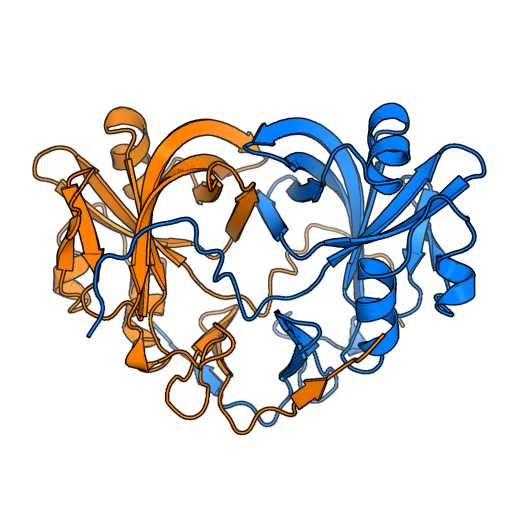N 1
ATOM 1410 C CA . LEU A 1 184 ? -4.016 -21.844 9.539 1 66.31 184 LEU A CA 1
ATOM 1411 C C . LEU A 1 184 ? -2.773 -21.906 10.43 1 66.31 184 LEU A C 1
ATOM 1413 O O . LEU A 1 184 ? -2.418 -20.922 11.07 1 66.31 184 LEU A O 1
ATOM 1417 N N . MET B 1 1 ? -9.305 10.172 21.547 1 86.94 1 MET B N 1
ATOM 1418 C CA . MET B 1 1 ? -8.359 11.172 21.062 1 86.94 1 MET B CA 1
ATOM 1419 C C . MET B 1 1 ? -7.004 10.547 20.766 1 86.94 1 MET B C 1
ATOM 1421 O O . MET B 1 1 ? -6.52 9.711 21.531 1 86.94 1 MET B O 1
ATOM 1425 N N . ARG B 1 2 ? -6.445 10.961 19.688 1 91.38 2 ARG B N 1
ATOM 1426 C CA . ARG B 1 2 ? -5.137 10.453 19.281 1 91.38 2 ARG B CA 1
ATOM 1427 C C . ARG B 1 2 ? -4.055 10.875 20.281 1 91.38 2 ARG B C 1
ATOM 1429 O O . ARG B 1 2 ? -4.035 12.023 20.734 1 91.38 2 ARG B O 1
ATOM 1436 N N . LYS B 1 3 ? -3.152 10.023 20.609 1 95.12 3 LYS B N 1
ATOM 1437 C CA . LYS B 1 3 ? -2.037 10.297 21.516 1 95.12 3 LYS B CA 1
ATOM 1438 C C . LYS B 1 3 ? -0.739 9.695 20.984 1 95.12 3 LYS B C 1
ATOM 1440 O O . LYS B 1 3 ? -0.764 8.766 20.172 1 95.12 3 LYS B O 1
ATOM 1445 N N . ALA B 1 4 ? 0.323 10.305 21.469 1 97 4 ALA B N 1
ATOM 1446 C CA . ALA B 1 4 ? 1.62 9.68 21.203 1 97 4 ALA B CA 1
ATOM 1447 C C . ALA B 1 4 ? 1.739 8.344 21.938 1 97 4 ALA B C 1
ATOM 1449 O O . ALA B 1 4 ? 1.334 8.219 23.094 1 97 4 ALA B O 1
ATOM 1450 N N . ILE B 1 5 ? 2.248 7.398 21.203 1 93.62 5 ILE B N 1
ATOM 1451 C CA . ILE B 1 5 ? 2.438 6.102 21.859 1 93.62 5 ILE B CA 1
ATOM 1452 C C . ILE B 1 5 ? 3.885 5.648 21.688 1 93.62 5 ILE B C 1
ATOM 1454 O O . ILE B 1 5 ? 4.621 6.195 20.859 1 93.62 5 ILE B O 1
ATOM 1458 N N . GLU B 1 6 ? 4.211 4.707 22.484 1 90.56 6 GLU B N 1
ATOM 1459 C CA . GLU B 1 6 ? 5.566 4.172 22.438 1 90.56 6 GLU B CA 1
ATOM 1460 C C . GLU B 1 6 ? 5.625 2.881 21.625 1 90.56 6 GLU B C 1
ATOM 1462 O O . GLU B 1 6 ? 4.629 2.16 21.531 1 90.56 6 GLU B O 1
ATOM 1467 N N . GLY B 1 7 ? 6.832 2.652 21.094 1 89.12 7 GLY B N 1
ATOM 1468 C CA . GLY B 1 7 ? 7.043 1.396 20.391 1 89.12 7 GLY B CA 1
ATOM 1469 C C . GLY B 1 7 ? 6.734 1.482 18.906 1 89.12 7 GLY B C 1
ATOM 1470 O O . GLY B 1 7 ? 6.457 2.566 18.391 1 89.12 7 GLY B O 1
ATOM 1471 N N . GLU B 1 8 ? 6.957 0.387 18.297 1 89.5 8 GLU B N 1
ATOM 1472 C CA . GLU B 1 8 ? 6.695 0.273 16.875 1 89.5 8 GLU B CA 1
ATOM 1473 C C . GLU B 1 8 ? 5.266 -0.189 16.609 1 89.5 8 GLU B C 1
ATOM 1475 O O . GLU B 1 8 ? 4.754 -1.076 17.297 1 89.5 8 GLU B O 1
ATOM 1480 N N . LYS B 1 9 ? 4.582 0.547 15.758 1 88.88 9 LYS B N 1
ATOM 1481 C CA . LYS B 1 9 ? 3.236 0.143 15.352 1 88.88 9 LYS B CA 1
ATOM 1482 C C . LYS B 1 9 ? 3.074 0.216 13.836 1 88.88 9 LYS B C 1
ATOM 1484 O O . LYS B 1 9 ? 3.299 1.268 13.234 1 88.88 9 LYS B O 1
ATOM 1489 N N . MET B 1 10 ? 2.824 -0.993 13.391 1 81.81 10 MET B N 1
ATOM 1490 C CA . MET B 1 10 ? 2.582 -1.072 11.953 1 81.81 10 MET B CA 1
ATOM 1491 C C . MET B 1 10 ? 1.104 -0.858 11.641 1 81.81 10 MET B C 1
ATOM 1493 O O . MET B 1 10 ? 0.235 -1.395 12.328 1 81.81 10 MET B O 1
ATOM 1497 N N . HIS B 1 11 ? 0.639 0.306 10.914 1 64 11 HIS B N 1
ATOM 1498 C CA . HIS B 1 11 ? -0.73 0.527 10.461 1 64 11 HIS B CA 1
ATOM 1499 C C . HIS B 1 11 ? -1.016 -0.233 9.172 1 64 11 HIS B C 1
ATOM 1501 O O . HIS B 1 11 ? -2.135 -0.189 8.656 1 64 11 HIS B O 1
ATOM 1507 N N . ALA B 1 12 ? -0.316 -0.925 8.633 1 60.44 12 ALA B N 1
ATOM 1508 C CA . ALA B 1 12 ? -0.576 -1.268 7.234 1 60.44 12 ALA B CA 1
ATOM 1509 C C . ALA B 1 12 ? -1.921 -1.973 7.086 1 60.44 12 ALA B C 1
ATOM 1511 O O . ALA B 1 12 ? -1.994 -3.07 6.527 1 60.44 12 ALA B O 1
ATOM 1512 N N . TYR B 1 13 ? -3.039 -1.513 7.602 1 82.06 13 TYR B N 1
ATOM 1513 C CA . TYR B 1 13 ? -4.375 -2.07 7.414 1 82.06 13 TYR B CA 1
ATOM 1514 C C . TYR B 1 13 ? -5.438 -0.979 7.484 1 82.06 13 TYR B C 1
ATOM 1516 O O . TYR B 1 13 ? -5.215 0.073 8.086 1 82.06 13 TYR B O 1
ATOM 1524 N N . PRO B 1 14 ? -6.398 -1.525 6.605 1 94.88 14 PRO B N 1
ATOM 1525 C CA . PRO B 1 14 ? -6.551 -2.637 5.668 1 94.88 14 PRO B CA 1
ATOM 1526 C C . PRO B 1 14 ? -5.707 -2.465 4.406 1 94.88 14 PRO B C 1
ATOM 1528 O O . PRO B 1 14 ? -5.453 -1.337 3.979 1 94.88 14 PRO B O 1
ATOM 1531 N N . GLY B 1 15 ? -5.176 -3.543 3.861 1 95.06 15 GLY B N 1
ATOM 1532 C CA . GLY B 1 15 ? -4.414 -3.467 2.623 1 95.06 15 GLY B CA 1
ATOM 1533 C C . GLY B 1 15 ? -4.57 -4.699 1.751 1 95.06 15 GLY B C 1
ATOM 1534 O O . GLY B 1 15 ? -4.867 -5.785 2.25 1 95.06 15 GLY B O 1
ATOM 1535 N N . MET B 1 16 ? -4.406 -4.477 0.471 1 95.56 16 MET B N 1
ATOM 1536 C CA . MET B 1 16 ? -4.289 -5.621 -0.426 1 95.56 16 MET B CA 1
ATOM 1537 C C . MET B 1 16 ? -3.035 -6.434 -0.111 1 95.56 16 MET B C 1
ATOM 1539 O O . MET B 1 16 ? -2.045 -5.891 0.381 1 95.56 16 MET B O 1
ATOM 1543 N N . VAL B 1 17 ? -3.162 -7.715 -0.353 1 96.62 17 VAL B N 1
ATOM 1544 C CA . VAL B 1 17 ? -1.989 -8.578 -0.286 1 96.62 17 VAL B CA 1
ATOM 1545 C C . VAL B 1 17 ? -1.503 -8.906 -1.697 1 96.62 17 VAL B C 1
ATOM 1547 O O . VAL B 1 17 ? -2.285 -9.336 -2.547 1 96.62 17 VAL B O 1
ATOM 1550 N N . ALA B 1 18 ? -0.285 -8.648 -1.937 1 97.19 18 ALA B N 1
ATOM 1551 C CA . ALA B 1 18 ? 0.34 -9.086 -3.182 1 97.19 18 ALA B CA 1
ATOM 1552 C C . ALA B 1 18 ? 0.904 -10.5 -3.041 1 97.19 18 ALA B C 1
ATOM 1554 O O . ALA B 1 18 ? 1.721 -10.766 -2.154 1 97.19 18 ALA B O 1
ATOM 1555 N N . LEU B 1 19 ? 0.472 -11.383 -3.873 1 98.62 19 LEU B N 1
ATOM 1556 C CA . LEU B 1 19 ? 1.171 -12.664 -3.98 1 98.62 19 LEU B CA 1
ATOM 1557 C C . LEU B 1 19 ? 2.383 -12.539 -4.898 1 98.62 19 LEU B C 1
ATOM 1559 O O . LEU B 1 19 ? 2.236 -12.352 -6.105 1 98.62 19 LEU B O 1
ATOM 1563 N N . VAL B 1 20 ? 3.518 -12.656 -4.289 1 98.88 20 VAL B N 1
ATOM 1564 C CA . VAL B 1 20 ? 4.781 -12.531 -5.008 1 98.88 20 VAL B CA 1
ATOM 1565 C C . VAL B 1 20 ? 5.242 -13.906 -5.492 1 98.88 20 VAL B C 1
ATOM 1567 O O . VAL B 1 20 ? 5.422 -14.82 -4.691 1 98.88 20 VAL B O 1
ATOM 1570 N N . THR B 1 21 ? 5.391 -14.07 -6.805 1 98.88 21 THR B N 1
ATOM 1571 C CA . THR B 1 21 ? 5.945 -15.297 -7.367 1 98.88 21 THR B CA 1
ATOM 1572 C C . THR B 1 21 ? 7.402 -15.094 -7.77 1 98.88 21 THR B C 1
ATOM 1574 O O . THR B 1 21 ? 7.809 -13.992 -8.125 1 98.88 21 THR B O 1
ATOM 1577 N N . SER B 1 22 ? 8.141 -16.141 -7.664 1 98.81 22 SER B N 1
ATOM 1578 C CA . SER B 1 22 ? 9.562 -16.125 -7.98 1 98.81 22 SER B CA 1
ATOM 1579 C C . SER B 1 22 ? 9.977 -17.422 -8.688 1 98.81 22 SER B C 1
ATOM 1581 O O . SER B 1 22 ? 9.242 -18.406 -8.656 1 98.81 22 SER B O 1
ATOM 1583 N N . GLN B 1 23 ? 11.078 -17.312 -9.344 1 98.12 23 GLN B N 1
ATOM 1584 C CA . GLN B 1 23 ? 11.586 -18.422 -10.156 1 98.12 23 GLN B CA 1
ATOM 1585 C C . GLN B 1 23 ? 13.102 -18.375 -10.266 1 98.12 23 GLN B C 1
ATOM 1587 O O . GLN B 1 23 ? 13.672 -17.312 -10.555 1 98.12 23 GLN B O 1
ATOM 1592 N N . LEU B 1 24 ? 13.781 -19.422 -9.992 1 97.81 24 LEU B N 1
ATOM 1593 C CA . LEU B 1 24 ? 15.195 -19.641 -10.258 1 97.81 24 LEU B CA 1
ATOM 1594 C C . LEU B 1 24 ? 15.445 -21.062 -10.773 1 97.81 24 LEU B C 1
ATOM 1596 O O . LEU B 1 24 ? 15.289 -22.031 -10.023 1 97.81 24 LEU B O 1
ATOM 1600 N N . GLU B 1 25 ? 15.797 -21.172 -12.094 1 95.88 25 GLU B N 1
ATOM 1601 C CA . GLU B 1 25 ? 15.922 -22.484 -12.711 1 95.88 25 GLU B CA 1
ATOM 1602 C C . GLU B 1 25 ? 14.641 -23.297 -12.562 1 95.88 25 GLU B C 1
ATOM 1604 O O . GLU B 1 25 ? 13.562 -22.844 -12.945 1 95.88 25 GLU B O 1
ATOM 1609 N N . GLU B 1 26 ? 14.695 -24.391 -11.883 1 93.62 26 GLU B N 1
ATOM 1610 C CA . GLU B 1 26 ? 13.523 -25.25 -11.812 1 93.62 26 GLU B CA 1
ATOM 1611 C C . GLU B 1 26 ? 12.719 -24.984 -10.547 1 93.62 26 GLU B C 1
ATOM 1613 O O . GLU B 1 26 ? 11.664 -25.594 -10.328 1 93.62 26 GLU B O 1
ATOM 1618 N N . ARG B 1 27 ? 13.18 -24.109 -9.742 1 95.56 27 ARG B N 1
ATOM 1619 C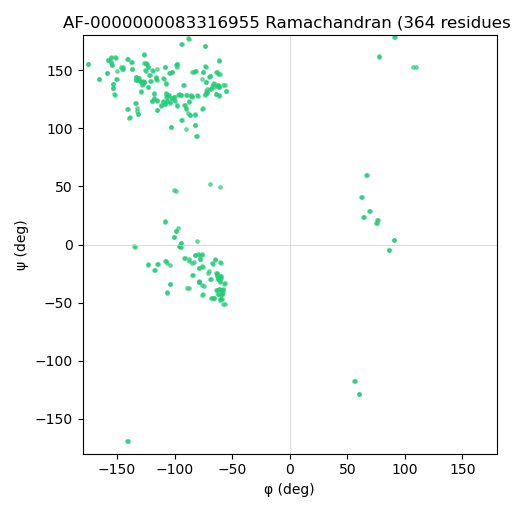 CA . ARG B 1 27 ? 12.5 -23.828 -8.484 1 95.56 27 ARG B CA 1
ATOM 1620 C C . ARG B 1 27 ? 11.586 -22.609 -8.617 1 95.56 27 ARG B C 1
ATOM 1622 O O . ARG B 1 27 ? 11.984 -21.578 -9.172 1 95.56 27 ARG B O 1
ATOM 1629 N N . SER B 1 28 ? 10.367 -22.766 -8.227 1 97.38 28 SER B N 1
ATOM 1630 C CA . SER B 1 28 ? 9.391 -21.688 -8.18 1 97.38 28 SER B CA 1
ATOM 1631 C C . SER B 1 28 ? 8.789 -21.547 -6.781 1 97.38 28 SER B C 1
ATOM 1633 O O . SER B 1 28 ? 8.852 -22.484 -5.98 1 97.38 28 SER B O 1
ATOM 1635 N N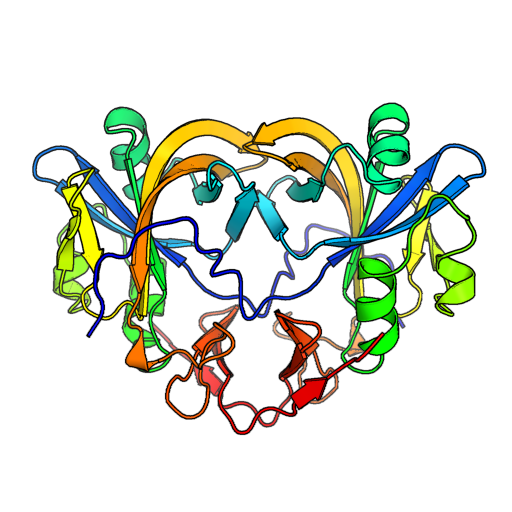 . ASN B 1 29 ? 8.312 -20.406 -6.441 1 98.44 29 ASN B N 1
ATOM 1636 C CA . ASN B 1 29 ? 7.691 -20.156 -5.145 1 98.44 29 ASN B CA 1
ATOM 1637 C C . ASN B 1 29 ? 6.637 -19.047 -5.223 1 98.44 29 ASN B C 1
ATOM 1639 O O . ASN B 1 29 ? 6.57 -18.328 -6.215 1 98.44 29 ASN B O 1
ATOM 1643 N N . VAL B 1 30 ? 5.762 -19.031 -4.211 1 98.75 30 VAL B N 1
ATOM 1644 C CA . VAL B 1 30 ? 4.812 -17.953 -3.994 1 98.75 30 VAL B CA 1
ATOM 1645 C C . VAL B 1 30 ? 4.824 -17.531 -2.523 1 98.75 30 VAL B C 1
ATOM 1647 O O . VAL B 1 30 ? 4.973 -18.375 -1.637 1 98.75 30 VAL B O 1
ATOM 1650 N N . MET B 1 31 ? 4.707 -16.297 -2.266 1 98.19 31 MET B N 1
ATOM 1651 C CA . MET B 1 31 ? 4.598 -15.766 -0.907 1 98.19 31 MET B CA 1
ATOM 1652 C C . MET B 1 31 ? 3.678 -14.547 -0.865 1 98.19 31 MET B C 1
ATOM 1654 O O . MET B 1 31 ? 3.512 -13.859 -1.871 1 98.19 31 MET B O 1
ATOM 1658 N N . ALA B 1 32 ? 3.061 -14.367 0.28 1 97.38 32 ALA B N 1
ATOM 1659 C CA . ALA B 1 32 ? 2.246 -13.172 0.491 1 97.38 32 ALA B CA 1
ATOM 1660 C C . ALA B 1 32 ? 3.1 -12.008 0.977 1 97.38 32 ALA B C 1
ATOM 1662 O O . ALA B 1 32 ? 3.902 -12.156 1.901 1 97.38 32 ALA B O 1
ATOM 1663 N N . ALA B 1 33 ? 2.984 -10.922 0.336 1 96.75 33 ALA B N 1
ATOM 1664 C CA . ALA B 1 33 ? 3.607 -9.68 0.773 1 96.75 33 ALA B CA 1
ATOM 1665 C C . ALA B 1 33 ? 2.553 -8.641 1.14 1 96.75 33 ALA B C 1
ATOM 1667 O O . ALA B 1 33 ? 1.836 -8.141 0.269 1 96.75 33 ALA B O 1
ATOM 1668 N N . GLY B 1 34 ? 2.521 -8.266 2.402 1 95.56 34 GLY B N 1
ATOM 1669 C CA . GLY B 1 34 ? 1.618 -7.223 2.859 1 95.56 34 GLY B CA 1
ATOM 1670 C C . GLY B 1 34 ? 2.176 -5.824 2.666 1 95.56 34 GLY B C 1
ATOM 1671 O O . GLY B 1 34 ? 1.418 -4.855 2.574 1 95.56 34 GLY B O 1
ATOM 1672 N N . TRP B 1 35 ? 3.461 -5.754 2.645 1 96.75 35 TRP B N 1
ATOM 1673 C CA . TRP B 1 35 ? 4.137 -4.48 2.424 1 96.75 35 TRP B CA 1
ATOM 1674 C C . TRP B 1 35 ? 4.66 -4.383 0.994 1 96.75 35 TRP B C 1
ATOM 1676 O O . TRP B 1 35 ? 5.676 -4.996 0.655 1 96.75 35 TRP B O 1
ATOM 1686 N N . HIS B 1 36 ? 3.918 -3.656 0.186 1 96.88 36 HIS B N 1
ATOM 1687 C CA . HIS B 1 36 ? 4.156 -3.49 -1.243 1 96.88 36 HIS B CA 1
ATOM 1688 C C . HIS B 1 36 ? 3.492 -2.219 -1.768 1 96.88 36 HIS B C 1
ATOM 1690 O O . HIS B 1 36 ? 2.607 -1.662 -1.116 1 96.88 36 HIS B O 1
ATOM 1696 N N . ALA B 1 37 ? 4.031 -1.779 -2.934 1 96.69 37 ALA B N 1
ATOM 1697 C CA . ALA B 1 37 ? 3.41 -0.585 -3.5 1 96.69 37 ALA B CA 1
ATOM 1698 C C . ALA B 1 37 ? 3.84 -0.376 -4.949 1 96.69 37 ALA B C 1
ATOM 1700 O O . ALA B 1 37 ? 4.98 -0.671 -5.312 1 96.69 37 ALA B O 1
ATOM 1701 N N . TYR B 1 38 ? 2.861 0.097 -5.809 1 97.56 38 TYR B N 1
ATOM 1702 C CA . TYR B 1 38 ? 3.281 0.834 -6.996 1 97.56 38 TYR B CA 1
ATOM 1703 C C . TYR B 1 38 ? 4.031 2.104 -6.613 1 97.56 38 TYR B C 1
ATOM 1705 O O . TYR B 1 38 ? 3.609 2.836 -5.715 1 97.56 38 TYR B O 1
ATOM 1713 N N . ILE B 1 39 ? 5.223 2.418 -7.305 1 97.69 39 ILE B N 1
ATOM 1714 C CA . ILE B 1 39 ? 6.016 3.48 -6.695 1 97.69 39 ILE B CA 1
ATOM 1715 C C . ILE B 1 39 ? 6.477 4.461 -7.773 1 97.69 39 ILE B C 1
ATOM 1717 O O . ILE B 1 39 ? 7.152 5.449 -7.473 1 97.69 39 ILE B O 1
ATOM 1721 N N . GLY B 1 40 ? 6.156 4.211 -8.977 1 97.25 40 GLY B N 1
ATOM 1722 C CA . GLY B 1 40 ? 6.555 5.105 -10.055 1 97.25 40 GLY B CA 1
ATOM 1723 C C . GLY B 1 40 ? 5.98 4.711 -11.398 1 97.25 40 GLY B C 1
ATOM 1724 O O . GLY B 1 40 ? 5.668 3.543 -11.625 1 97.25 40 GLY B O 1
ATOM 1725 N N . ALA B 1 41 ? 5.859 5.719 -12.305 1 96.62 41 ALA B N 1
ATOM 1726 C CA . ALA B 1 41 ? 5.371 5.508 -13.672 1 96.62 41 ALA B CA 1
ATOM 1727 C C . ALA B 1 41 ? 6.387 6 -14.695 1 96.62 41 ALA B C 1
ATOM 1729 O O . ALA B 1 41 ? 7.277 6.789 -14.367 1 96.62 41 ALA B O 1
ATOM 1730 N N . SER B 1 42 ? 6.344 5.398 -15.852 1 96.12 42 SER B N 1
ATOM 1731 C CA . SER B 1 42 ? 7.105 5.809 -17.016 1 96.12 42 SER B CA 1
ATOM 1732 C C . SER B 1 42 ? 8.602 5.617 -16.797 1 96.12 42 SER B C 1
ATOM 1734 O O . SER B 1 42 ? 9.383 6.551 -16.969 1 96.12 42 SER B O 1
ATOM 1736 N N . PRO B 1 43 ? 9.023 4.418 -16.547 1 97 43 PRO B N 1
ATOM 1737 C CA . PRO B 1 43 ? 8.172 3.234 -16.641 1 97 43 PRO B CA 1
ATOM 1738 C C . PRO B 1 43 ? 7.535 2.852 -15.312 1 97 43 PRO B C 1
ATOM 1740 O O . PRO B 1 43 ? 7.855 3.443 -14.281 1 97 43 PRO B O 1
ATOM 1743 N N . GLY B 1 44 ? 6.617 1.874 -15.359 1 97.5 44 GLY B N 1
ATOM 1744 C CA . GLY B 1 44 ? 6.02 1.364 -14.141 1 97.5 44 GLY B CA 1
ATOM 1745 C C . GLY B 1 44 ? 7.02 0.682 -13.227 1 97.5 44 GLY B C 1
ATOM 1746 O O . GLY B 1 44 ? 7.82 -0.142 -13.672 1 97.5 44 GLY B O 1
ATOM 1747 N N . MET B 1 45 ? 7.016 1.089 -11.953 1 98.31 45 MET B N 1
ATOM 1748 C CA . MET B 1 45 ? 7.898 0.536 -10.93 1 98.31 45 MET B CA 1
ATOM 1749 C C . MET B 1 45 ? 7.098 -0.016 -9.758 1 98.31 45 MET B C 1
ATOM 1751 O O . MET B 1 45 ? 6.109 0.589 -9.336 1 98.31 45 MET B O 1
ATOM 1755 N N . TYR B 1 46 ? 7.465 -1.15 -9.32 1 98.44 46 TYR B N 1
ATOM 1756 C CA . TYR B 1 46 ? 6.77 -1.8 -8.219 1 98.44 46 TYR B CA 1
ATOM 1757 C C . TYR B 1 46 ? 7.746 -2.219 -7.125 1 98.44 46 TYR B C 1
ATOM 1759 O O . TYR B 1 46 ? 8.844 -2.699 -7.418 1 98.44 46 TYR B O 1
ATOM 1767 N N . GLY B 1 47 ? 7.359 -1.989 -5.832 1 98.44 47 GLY B N 1
ATOM 1768 C CA . GLY B 1 47 ? 8.188 -2.387 -4.707 1 98.44 47 GLY B CA 1
ATOM 1769 C C . GLY B 1 47 ? 7.543 -3.441 -3.832 1 98.44 47 GLY B C 1
ATOM 1770 O O . GLY B 1 47 ? 6.332 -3.404 -3.6 1 98.44 47 GLY B O 1
ATOM 1771 N N . ILE B 1 48 ? 8.391 -4.367 -3.314 1 98.69 48 ILE B N 1
ATOM 1772 C CA . ILE B 1 48 ? 7.957 -5.371 -2.35 1 98.69 48 ILE B CA 1
ATOM 1773 C C . ILE B 1 48 ? 8.961 -5.445 -1.201 1 98.69 48 ILE B C 1
ATOM 1775 O O . ILE B 1 48 ? 10.164 -5.297 -1.411 1 98.69 48 ILE B O 1
ATOM 1779 N N . ALA B 1 49 ? 8.461 -5.672 0.013 1 98.38 49 ALA B N 1
ATOM 1780 C CA . ALA B 1 49 ? 9.328 -5.859 1.178 1 98.38 49 ALA B CA 1
ATOM 1781 C C . ALA B 1 49 ? 9.477 -7.34 1.514 1 98.38 49 ALA B C 1
ATOM 1783 O O . ALA B 1 49 ? 8.484 -8.039 1.726 1 98.38 49 ALA B O 1
ATOM 1784 N N . LEU B 1 50 ? 10.68 -7.789 1.561 1 98.12 50 LEU B N 1
ATOM 1785 C CA . LEU B 1 50 ? 10.961 -9.188 1.881 1 98.12 50 LEU B CA 1
ATOM 1786 C C . LEU B 1 50 ? 12.008 -9.289 2.982 1 98.12 50 LEU B C 1
ATOM 1788 O O . LEU B 1 50 ? 12.984 -8.531 2.99 1 98.12 50 LEU B O 1
ATOM 1792 N N . ARG B 1 51 ? 11.82 -10.211 3.895 1 97.81 51 ARG B N 1
ATOM 1793 C CA . ARG B 1 51 ? 12.906 -10.57 4.793 1 97.81 51 ARG B CA 1
ATOM 1794 C C . ARG B 1 51 ? 13.945 -11.438 4.082 1 97.81 51 ARG B C 1
ATOM 1796 O O . ARG B 1 51 ? 13.594 -12.242 3.217 1 97.81 51 ARG B O 1
ATOM 1803 N N . GLU B 1 52 ? 15.125 -11.328 4.461 1 97.5 52 GLU B N 1
ATOM 1804 C CA . GLU B 1 52 ? 16.234 -12.055 3.844 1 97.5 52 GLU B CA 1
ATOM 1805 C C . GLU B 1 52 ? 16.047 -13.562 4.004 1 97.5 52 GLU B C 1
ATOM 1807 O O . GLU B 1 52 ? 16.453 -14.344 3.141 1 97.5 52 GLU B O 1
ATOM 1812 N N . GLU B 1 53 ? 15.398 -13.961 5.066 1 96.44 53 GLU B N 1
ATOM 1813 C CA . GLU B 1 53 ? 15.305 -15.375 5.418 1 96.44 53 GLU B CA 1
ATOM 1814 C C . GLU B 1 53 ? 14.258 -16.094 4.562 1 96.44 53 GLU B C 1
ATOM 1816 O O . GLU B 1 53 ? 14.18 -17.312 4.562 1 96.44 53 GLU B O 1
ATOM 1821 N N . THR B 1 54 ? 13.453 -15.336 3.867 1 96.94 54 THR B N 1
ATOM 1822 C CA . THR B 1 54 ? 12.391 -15.961 3.084 1 96.94 54 THR B CA 1
ATOM 1823 C C . THR B 1 54 ? 12.977 -16.734 1.904 1 96.94 54 THR B C 1
ATOM 1825 O O . THR B 1 54 ? 14.008 -16.359 1.354 1 96.94 54 THR B O 1
ATOM 1828 N N . PHE B 1 55 ? 12.344 -17.844 1.575 1 97.81 55 PHE B N 1
ATOM 1829 C CA . PHE B 1 55 ? 12.727 -18.609 0.397 1 97.81 55 PHE B CA 1
ATOM 1830 C C . PHE B 1 55 ? 12.648 -17.75 -0.859 1 97.81 55 PHE B C 1
ATOM 1832 O O . PHE B 1 55 ? 13.523 -17.828 -1.726 1 97.81 55 PHE B O 1
ATOM 1839 N N . THR B 1 56 ? 11.664 -16.906 -0.968 1 98.19 56 THR B N 1
ATOM 1840 C CA . THR B 1 56 ? 11.438 -16 -2.094 1 98.19 56 THR B CA 1
ATOM 1841 C C . THR B 1 56 ? 12.641 -15.078 -2.293 1 98.19 56 THR B C 1
ATOM 1843 O O . THR B 1 56 ? 13.094 -14.883 -3.422 1 98.19 56 THR B O 1
ATOM 1846 N N . TYR B 1 57 ? 13.172 -14.586 -1.194 1 98.31 57 TYR B N 1
ATOM 1847 C CA . TYR B 1 57 ? 14.344 -13.727 -1.309 1 98.31 57 TYR B CA 1
ATOM 1848 C C . TYR B 1 57 ? 15.5 -14.469 -1.978 1 98.31 57 TYR B C 1
ATOM 1850 O O . TYR B 1 57 ? 16.172 -13.914 -2.848 1 98.31 57 TYR B O 1
ATOM 1858 N N . GLY B 1 58 ? 15.703 -15.625 -1.626 1 97.94 58 GLY B N 1
ATOM 1859 C CA . GLY B 1 58 ? 16.766 -16.438 -2.174 1 97.94 58 GLY B CA 1
ATOM 1860 C C . GLY B 1 58 ? 16.609 -16.719 -3.658 1 97.94 58 GLY B C 1
ATOM 1861 O O . GLY B 1 58 ? 17.594 -16.984 -4.352 1 97.94 58 GLY B O 1
ATOM 1862 N N . LEU B 1 59 ? 15.414 -16.672 -4.18 1 98.56 59 LEU B N 1
ATOM 1863 C CA . LEU B 1 59 ? 15.164 -16.891 -5.598 1 98.56 59 LEU B CA 1
ATOM 1864 C C . LEU B 1 59 ? 15.242 -15.586 -6.371 1 98.56 59 LEU B C 1
ATOM 1866 O O . LEU B 1 59 ? 15.789 -15.539 -7.477 1 98.56 59 LEU B O 1
ATOM 1870 N N . VAL B 1 60 ? 14.773 -14.5 -5.816 1 98.88 60 VAL B N 1
ATOM 1871 C CA . VAL B 1 60 ? 14.641 -13.219 -6.508 1 98.88 60 VAL B CA 1
ATOM 1872 C C . VAL B 1 60 ? 16.016 -12.562 -6.66 1 98.88 60 VAL B C 1
ATOM 1874 O O . VAL B 1 60 ? 16.328 -12 -7.707 1 98.88 60 VAL B O 1
ATOM 1877 N N . ARG B 1 61 ? 16.797 -12.625 -5.621 1 98.69 61 ARG B N 1
ATOM 1878 C CA . ARG B 1 61 ? 18.078 -11.938 -5.621 1 98.69 61 ARG B CA 1
ATOM 1879 C C . ARG B 1 61 ? 18.953 -12.414 -6.777 1 98.69 61 ARG B C 1
ATOM 1881 O O . ARG B 1 61 ? 19.438 -11.602 -7.566 1 98.69 61 ARG B O 1
ATOM 1888 N N . PRO B 1 62 ? 19.156 -13.734 -6.965 1 98.75 62 PRO B N 1
ATOM 1889 C CA . PRO B 1 62 ? 20.016 -14.172 -8.062 1 98.75 62 PRO B CA 1
ATOM 1890 C C . PRO B 1 62 ? 19.312 -14.141 -9.414 1 98.75 62 PRO B C 1
ATOM 1892 O O . PRO B 1 62 ? 19.953 -13.953 -10.453 1 98.75 62 PRO B O 1
ATOM 1895 N N . SER B 1 63 ? 17.969 -14.391 -9.523 1 98.75 63 SER B N 1
ATOM 1896 C CA . SER B 1 63 ? 17.266 -14.461 -10.805 1 98.75 63 SER B CA 1
ATOM 1897 C C . SER B 1 63 ? 16.984 -13.062 -11.359 1 98.75 63 SER B C 1
ATOM 1899 O O . SER B 1 63 ? 16.859 -12.891 -12.57 1 98.75 63 SER B O 1
ATOM 1901 N N . GLY B 1 64 ? 16.766 -12.062 -10.477 1 98.88 64 GLY B N 1
ATOM 1902 C CA . GLY B 1 64 ? 16.469 -10.695 -10.883 1 98.88 64 GLY B CA 1
ATOM 1903 C C . GLY B 1 64 ? 15.055 -10.516 -11.398 1 98.88 64 GLY B C 1
ATOM 1904 O O . GLY B 1 64 ? 14.781 -9.602 -12.172 1 98.88 64 GLY B O 1
ATOM 1905 N N . ILE B 1 65 ? 14.188 -11.453 -11.078 1 98.94 65 ILE B N 1
ATOM 1906 C CA . ILE B 1 65 ? 12.812 -11.328 -11.562 1 98.94 65 ILE B CA 1
ATOM 1907 C C . ILE B 1 65 ? 11.836 -11.688 -10.453 1 98.94 65 ILE B C 1
ATOM 1909 O O . ILE B 1 65 ? 12.164 -12.469 -9.555 1 98.94 65 ILE B O 1
ATOM 1913 N N . PHE B 1 66 ? 10.625 -11.141 -10.43 1 98.94 66 PHE B N 1
ATOM 1914 C CA . PHE B 1 66 ? 9.523 -11.562 -9.578 1 98.94 66 PHE B CA 1
ATOM 1915 C C . PHE B 1 66 ? 8.18 -11.195 -10.211 1 98.94 66 PHE B C 1
ATOM 1917 O O . PHE B 1 66 ? 8.125 -10.344 -11.094 1 98.94 66 PHE B O 1
ATOM 1924 N N . GLY B 1 67 ? 7.184 -11.898 -9.883 1 98.88 67 GLY B N 1
ATOM 1925 C CA . GLY B 1 67 ? 5.812 -11.594 -10.258 1 98.88 67 GLY B CA 1
ATOM 1926 C C . GLY B 1 67 ? 5 -11.023 -9.109 1 98.88 67 GLY B C 1
ATOM 1927 O O . GLY B 1 67 ? 5.25 -11.336 -7.949 1 98.88 67 GLY B O 1
ATOM 1928 N N . VAL B 1 68 ? 4.094 -10.18 -9.422 1 98.69 68 VAL B N 1
ATOM 1929 C CA . VAL B 1 68 ? 3.111 -9.648 -8.484 1 98.69 68 VAL B CA 1
ATOM 1930 C C . VAL B 1 68 ? 1.703 -10.008 -8.945 1 98.69 68 VAL B C 1
ATOM 1932 O O . VAL B 1 68 ? 1.311 -9.68 -10.07 1 98.69 68 VAL B O 1
ATOM 1935 N N . ASN B 1 69 ? 0.94 -10.68 -8.094 1 98.44 69 ASN B N 1
ATOM 1936 C CA . ASN B 1 69 ? -0.385 -11.18 -8.445 1 98.44 69 ASN B CA 1
ATOM 1937 C C . ASN B 1 69 ? -1.433 -10.766 -7.414 1 98.44 69 ASN B C 1
ATOM 1939 O O . ASN B 1 69 ? -1.223 -10.93 -6.211 1 98.44 69 ASN B O 1
ATOM 1943 N N . PHE B 1 70 ? -2.5 -10.258 -7.879 1 97.81 70 PHE B N 1
ATOM 1944 C CA . PHE B 1 70 ? -3.627 -9.914 -7.02 1 97.81 70 PHE B CA 1
ATOM 1945 C C . PHE B 1 70 ? -4.801 -10.852 -7.262 1 97.81 70 PHE B C 1
ATOM 1947 O O . PHE B 1 70 ? -5.301 -10.953 -8.383 1 97.81 70 PHE B O 1
ATOM 1954 N N . LEU B 1 71 ? -5.258 -11.523 -6.188 1 98.06 71 LEU B N 1
ATOM 1955 C CA . LEU B 1 71 ? -6.309 -12.531 -6.285 1 98.06 71 LEU B CA 1
ATOM 1956 C C . LEU B 1 71 ? -7.609 -12.016 -5.676 1 98.06 71 LEU B C 1
ATOM 1958 O O . LEU B 1 71 ? -7.59 -11.18 -4.773 1 98.06 71 LEU B O 1
ATOM 1962 N N . PRO B 1 72 ? -8.719 -12.539 -6.18 1 98 72 PRO B N 1
ATOM 1963 C CA . PRO B 1 72 ? -10.016 -12.148 -5.617 1 98 72 PRO B CA 1
ATOM 1964 C C . PRO B 1 72 ? -10.273 -12.773 -4.246 1 98 72 PRO B C 1
ATOM 1966 O O . PRO B 1 72 ? -9.516 -13.648 -3.811 1 98 72 PRO B O 1
ATOM 1969 N N . ALA B 1 73 ? -11.328 -12.32 -3.613 1 98.31 73 ALA B N 1
ATOM 1970 C CA . ALA B 1 73 ? -11.695 -12.711 -2.254 1 98.31 73 ALA B CA 1
ATOM 1971 C C . ALA B 1 73 ? -11.93 -14.219 -2.162 1 98.31 73 ALA B C 1
ATOM 1973 O O . ALA B 1 73 ? -11.719 -14.82 -1.111 1 98.31 73 ALA B O 1
ATOM 1974 N N . ALA B 1 74 ? -12.359 -14.828 -3.244 1 98 74 ALA B N 1
ATOM 1975 C CA . ALA B 1 74 ? -12.602 -16.266 -3.277 1 98 74 ALA B CA 1
ATOM 1976 C C . ALA B 1 74 ? -11.328 -17.047 -2.959 1 98 74 ALA B C 1
ATOM 1978 O O . ALA B 1 74 ? -11.383 -18.219 -2.586 1 98 74 ALA B O 1
ATOM 1979 N N . GLN B 1 75 ? -10.18 -16.375 -3.023 1 98.06 75 GLN B N 1
ATOM 1980 C CA . GLN B 1 75 ? -8.898 -17.047 -2.846 1 98.06 75 GLN B CA 1
ATOM 1981 C C . GLN B 1 75 ? -8.266 -16.688 -1.507 1 98.06 75 GLN B C 1
ATOM 1983 O O . GLN B 1 75 ? -7.055 -16.828 -1.332 1 98.06 75 GLN B O 1
ATOM 1988 N N . THR B 1 76 ? -9.023 -16.188 -0.507 1 98 76 THR B N 1
ATOM 1989 C CA . THR B 1 76 ? -8.453 -15.695 0.742 1 98 76 THR B CA 1
ATOM 1990 C C . THR B 1 76 ? -7.699 -16.812 1.468 1 98 76 THR B C 1
ATOM 1992 O O . THR B 1 76 ? -6.691 -16.547 2.131 1 98 76 THR B O 1
ATOM 1995 N N . GLU B 1 77 ? -8.156 -18.031 1.308 1 97.31 77 GLU B N 1
ATOM 1996 C CA . GLU B 1 77 ? -7.469 -19.125 1.966 1 97.31 77 GLU B CA 1
ATOM 1997 C C . GLU B 1 77 ? -6.086 -19.359 1.363 1 97.31 77 GLU B C 1
ATOM 1999 O O . GLU B 1 77 ? -5.109 -19.547 2.092 1 97.31 77 GLU B O 1
ATOM 2004 N N . ALA B 1 78 ? -6.016 -19.375 0.105 1 97.94 78 ALA B N 1
ATOM 2005 C CA . ALA B 1 78 ? -4.73 -19.531 -0.571 1 97.94 78 ALA B CA 1
ATOM 2006 C C . ALA B 1 78 ? -3.807 -18.359 -0.274 1 97.94 78 ALA B C 1
ATOM 2008 O O . ALA B 1 78 ? -2.6 -18.531 -0.094 1 97.94 78 ALA B O 1
ATOM 2009 N N . ILE B 1 79 ? -4.387 -17.141 -0.231 1 98 79 ILE B N 1
ATOM 2010 C CA . ILE B 1 79 ? -3.607 -15.953 0.103 1 98 79 ILE B CA 1
ATOM 2011 C C . ILE B 1 79 ? -3.01 -16.109 1.5 1 98 79 ILE B C 1
ATOM 2013 O O . ILE B 1 79 ? -1.809 -15.906 1.691 1 98 79 ILE B O 1
ATOM 2017 N N . GLN B 1 80 ? -3.863 -16.516 2.432 1 97.5 80 GLN B N 1
ATOM 2018 C CA . GLN B 1 80 ? -3.398 -16.719 3.799 1 97.5 80 GLN B CA 1
ATOM 2019 C C . GLN B 1 80 ? -2.338 -17.812 3.859 1 97.5 80 GLN B C 1
ATOM 2021 O O . GLN B 1 80 ? -1.311 -17.656 4.523 1 97.5 80 GLN B O 1
ATOM 2026 N N . GLY B 1 81 ? -2.553 -18.875 3.152 1 97.19 81 GLY B N 1
ATOM 2027 C CA . GLY B 1 81 ? -1.589 -19.969 3.102 1 97.19 81 GLY B CA 1
ATOM 2028 C C . GLY B 1 81 ? -0.236 -19.531 2.564 1 97.19 81 GLY B C 1
ATOM 2029 O O . GLY B 1 81 ? 0.802 -19.969 3.068 1 97.19 81 GLY B O 1
ATOM 2030 N N . ALA B 1 82 ? -0.198 -18.688 1.569 1 97.5 82 ALA B N 1
ATOM 2031 C CA . ALA B 1 82 ? 1.036 -18.203 0.956 1 97.5 82 ALA B CA 1
ATOM 2032 C C . ALA B 1 82 ? 1.874 -17.422 1.956 1 97.5 82 ALA B C 1
ATOM 2034 O O . ALA B 1 82 ? 3.098 -17.344 1.825 1 97.5 82 ALA B O 1
ATOM 2035 N N . GLY B 1 83 ? 1.228 -16.812 2.924 1 96 83 GLY B N 1
ATOM 2036 C CA . GLY B 1 83 ? 1.93 -16.062 3.949 1 96 83 GLY B CA 1
ATOM 2037 C C . GLY B 1 83 ? 2.291 -16.891 5.164 1 96 83 GLY B C 1
ATOM 2038 O O . GLY B 1 83 ? 3.074 -16.453 6.012 1 96 83 GLY B O 1
ATOM 2039 N N . THR B 1 84 ? 1.721 -18.062 5.223 1 94.5 84 THR B N 1
ATOM 2040 C CA . THR B 1 84 ? 1.864 -18.875 6.426 1 94.5 84 THR B CA 1
ATOM 2041 C C . THR B 1 84 ? 2.82 -20.047 6.184 1 94.5 84 THR B C 1
ATOM 2043 O O . THR B 1 84 ? 3.705 -20.312 7 1 94.5 84 THR B O 1
ATOM 2046 N N . PHE B 1 85 ? 2.719 -20.656 5.062 1 93 85 PHE B N 1
ATOM 2047 C CA . PHE B 1 85 ? 3.535 -21.844 4.773 1 93 85 PHE B CA 1
ATOM 2048 C C . PHE B 1 85 ? 4.926 -21.422 4.301 1 93 85 PHE B C 1
ATOM 2050 O O . PHE B 1 85 ? 5.082 -20.406 3.619 1 93 85 PHE B O 1
ATOM 2057 N N . GLY B 1 86 ? 5.957 -22.266 4.602 1 89.81 86 GLY B N 1
ATOM 2058 C CA . GLY B 1 86 ? 7.324 -22.031 4.16 1 89.81 86 GLY B CA 1
ATOM 2059 C C . GLY B 1 86 ? 7.59 -22.547 2.754 1 89.81 86 GLY B C 1
ATOM 2060 O O . GLY B 1 86 ? 7.004 -23.531 2.328 1 89.81 86 GLY B O 1
ATOM 2061 N N . GLY B 1 87 ? 8.438 -21.875 2.102 1 84.75 87 GLY B N 1
ATOM 2062 C CA . GLY B 1 87 ? 8.797 -22.234 0.742 1 84.75 87 GLY B CA 1
ATOM 2063 C C . GLY B 1 87 ? 9.93 -23.25 0.676 1 84.75 87 GLY B C 1
ATOM 2064 O O . GLY B 1 87 ? 10.141 -23.891 -0.36 1 84.75 87 GLY B O 1
ATOM 2065 N N . HIS B 1 88 ? 10.578 -23.453 1.788 1 86.31 88 HIS B N 1
ATOM 2066 C CA . HIS B 1 88 ? 11.789 -24.25 1.782 1 86.31 88 HIS B CA 1
ATOM 2067 C C . HIS B 1 88 ? 11.469 -25.719 1.538 1 86.31 88 HIS B C 1
ATOM 2069 O O . HIS B 1 88 ? 12.32 -26.484 1.055 1 86.31 88 HIS B O 1
ATOM 2075 N N . GLU B 1 89 ? 10.227 -26.062 1.882 1 83.44 89 GLU B N 1
ATOM 2076 C CA . GLU B 1 89 ? 9.844 -27.453 1.651 1 83.44 89 GLU B CA 1
ATOM 2077 C C . GLU B 1 89 ? 9.422 -27.672 0.203 1 83.44 89 GLU B C 1
ATOM 2079 O O . GLU B 1 89 ? 9.289 -28.812 -0.243 1 83.44 89 GLU B O 1
ATOM 2084 N N . GLY B 1 90 ? 9.266 -26.688 -0.572 1 82 90 GLY B N 1
ATOM 2085 C CA . GLY B 1 90 ? 8.891 -26.766 -1.976 1 82 90 GLY B CA 1
ATOM 2086 C C . GLY B 1 90 ? 7.414 -27.031 -2.188 1 82 90 GLY B C 1
ATOM 2087 O O . GLY B 1 90 ? 6.695 -27.359 -1.239 1 82 90 GLY B O 1
ATOM 2088 N N . GLY B 1 91 ? 6.953 -26.719 -3.504 1 89.81 91 GLY B N 1
ATOM 2089 C CA . GLY B 1 91 ? 5.633 -27.125 -3.957 1 89.81 91 GLY B CA 1
ATOM 2090 C C . GLY B 1 91 ? 4.512 -26.281 -3.381 1 89.81 91 GLY B C 1
ATOM 2091 O O . GLY B 1 91 ? 3.398 -26.766 -3.188 1 89.81 91 GLY B O 1
ATOM 2092 N N . LYS B 1 92 ? 4.832 -25.078 -2.92 1 95.81 92 LYS B N 1
ATOM 2093 C CA . LYS B 1 92 ? 3.814 -24.25 -2.273 1 95.81 92 LYS B CA 1
ATOM 2094 C C . LYS B 1 92 ? 2.674 -23.938 -3.236 1 95.81 92 LYS B C 1
ATOM 2096 O O . LYS B 1 92 ? 1.508 -23.906 -2.84 1 95.81 92 LYS B O 1
ATOM 2101 N N . LEU B 1 93 ? 3 -23.703 -4.465 1 97.06 93 LEU B N 1
ATOM 2102 C CA . LEU B 1 93 ? 1.98 -23.406 -5.469 1 97.06 93 LEU B CA 1
ATOM 2103 C C . LEU B 1 93 ? 0.998 -24.578 -5.59 1 97.06 93 LEU B C 1
ATOM 2105 O O . LEU B 1 93 ? -0.218 -24.359 -5.582 1 97.06 93 LEU B O 1
ATOM 2109 N N . GLU B 1 94 ? 1.54 -25.719 -5.664 1 95.44 94 GLU B N 1
ATOM 2110 C CA . GLU B 1 94 ? 0.715 -26.922 -5.746 1 95.44 94 GLU B CA 1
ATOM 2111 C C . GLU B 1 94 ? -0.081 -27.141 -4.465 1 95.44 94 GLU B C 1
ATOM 2113 O O . GLU B 1 94 ? -1.275 -27.438 -4.512 1 95.44 94 GLU B O 1
ATOM 2118 N N . ARG B 1 95 ? 0.551 -27.016 -3.352 1 95.69 95 ARG B N 1
ATOM 2119 C CA . ARG B 1 95 ? -0.083 -27.219 -2.053 1 95.69 95 ARG B CA 1
ATOM 2120 C C . ARG B 1 95 ? -1.283 -26.297 -1.882 1 95.69 95 ARG B C 1
ATOM 2122 O O . ARG B 1 95 ? -2.285 -26.672 -1.272 1 95.69 95 ARG B O 1
ATOM 2129 N N . LEU B 1 96 ? -1.201 -25.125 -2.443 1 97.19 96 LEU B N 1
ATOM 2130 C CA . LEU B 1 96 ? -2.232 -24.109 -2.268 1 97.19 96 LEU B CA 1
ATOM 2131 C C . LEU B 1 96 ? -3.238 -24.156 -3.414 1 97.19 96 LEU B C 1
ATOM 2133 O O . LEU B 1 96 ? -4.164 -23.344 -3.465 1 97.19 96 LEU B O 1
ATOM 2137 N N . GLY B 1 97 ? -3 -25.047 -4.371 1 97.38 97 GLY B N 1
ATOM 2138 C CA . GLY B 1 97 ? -3.902 -25.172 -5.504 1 97.38 97 GLY B CA 1
ATOM 2139 C C . GLY B 1 97 ? -3.855 -23.984 -6.438 1 97.38 97 GLY B C 1
ATOM 2140 O O . GLY B 1 97 ? -4.871 -23.625 -7.035 1 97.38 97 GLY B O 1
ATOM 2141 N N . LEU B 1 98 ? -2.752 -23.359 -6.488 1 98 98 LEU B N 1
ATOM 2142 C CA . LEU B 1 98 ? -2.592 -22.188 -7.34 1 98 98 LEU B CA 1
ATOM 2143 C C . LEU B 1 98 ? -2.01 -22.578 -8.695 1 98 98 LEU B C 1
ATOM 2145 O O . LEU B 1 98 ? -0.828 -22.922 -8.797 1 98 98 LEU B O 1
ATOM 2149 N N . GLY B 1 99 ? -2.916 -22.531 -9.711 1 98.06 99 GLY B N 1
ATOM 2150 C CA . GLY B 1 99 ? -2.428 -22.688 -11.07 1 98.06 99 GLY B CA 1
ATOM 2151 C C . GLY B 1 99 ? -1.676 -21.484 -11.578 1 98.06 99 GLY B C 1
ATOM 2152 O O . GLY B 1 99 ? -1.898 -20.359 -11.109 1 98.06 99 GLY B O 1
ATOM 2153 N N . PHE B 1 100 ? -0.762 -21.75 -12.516 1 98.25 100 PHE B N 1
ATOM 2154 C CA . PHE B 1 100 ? 0.005 -20.641 -13.07 1 98.25 100 PHE B CA 1
ATOM 2155 C C . PHE B 1 100 ? 0.517 -20.969 -14.461 1 98.25 100 PHE B C 1
ATOM 2157 O O . PHE B 1 100 ? 0.483 -22.141 -14.883 1 98.25 100 PHE B O 1
ATOM 2164 N N . GLU B 1 101 ? 0.873 -19.984 -15.211 1 98.12 101 GLU B N 1
ATOM 2165 C CA . GLU B 1 101 ? 1.603 -20.062 -16.469 1 98.12 101 GLU B CA 1
ATOM 2166 C C . GLU B 1 101 ? 2.863 -19.203 -16.438 1 98.12 101 GLU B C 1
ATOM 2168 O O . GLU B 1 101 ? 2.936 -18.234 -15.695 1 98.12 101 GLU B O 1
ATOM 2173 N N . PRO B 1 102 ? 3.938 -19.625 -17.188 1 98.31 102 PRO B N 1
ATOM 2174 C CA . PRO B 1 102 ? 5.113 -18.75 -17.25 1 98.31 102 PRO B CA 1
ATOM 2175 C C . PRO B 1 102 ? 4.809 -17.406 -17.891 1 98.31 102 PRO B C 1
ATOM 2177 O O . PRO B 1 102 ? 4.098 -17.328 -18.906 1 98.31 102 PRO B O 1
ATOM 2180 N N . GLY B 1 103 ? 5.34 -16.375 -17.297 1 98.62 103 GLY B N 1
ATOM 2181 C CA . GLY B 1 103 ? 5.184 -15.039 -17.859 1 98.62 103 GLY B CA 1
ATOM 2182 C C . GLY B 1 103 ? 5.797 -14.906 -19.234 1 98.62 103 GLY B C 1
ATOM 2183 O O . GLY B 1 103 ? 6.73 -15.625 -19.578 1 98.62 103 GLY B O 1
ATOM 2184 N N . LEU B 1 104 ? 5.387 -13.977 -19.953 1 98.62 104 LEU B N 1
ATOM 2185 C CA . LEU B 1 104 ? 5.762 -13.789 -21.359 1 98.62 104 LEU B CA 1
ATOM 2186 C C . LEU B 1 104 ? 7.176 -13.227 -21.469 1 98.62 104 LEU B C 1
ATOM 2188 O O . LEU B 1 104 ? 7.918 -13.57 -22.391 1 98.62 104 LEU B O 1
ATOM 2192 N N . LYS B 1 105 ? 7.504 -12.383 -20.5 1 98.62 105 LYS B N 1
ATOM 2193 C CA . LYS B 1 105 ? 8.75 -11.633 -20.656 1 98.62 105 LYS B CA 1
ATOM 2194 C C . LYS B 1 105 ? 9.852 -12.203 -19.781 1 98.62 105 LYS B C 1
ATOM 2196 O O . LYS B 1 105 ? 11.023 -12.195 -20.156 1 98.62 105 LYS B O 1
ATOM 2201 N N . THR B 1 106 ? 9.531 -12.711 -18.625 1 98.5 106 THR B N 1
ATOM 2202 C CA . THR B 1 106 ? 10.562 -13.109 -17.672 1 98.5 106 THR B CA 1
ATOM 2203 C C . THR B 1 106 ? 10.477 -14.609 -17.391 1 98.5 106 THR B C 1
ATOM 2205 O O . THR B 1 106 ? 11.422 -15.188 -16.844 1 98.5 106 THR B O 1
ATOM 2208 N N . GLY B 1 107 ? 9.32 -15.172 -17.641 1 98.56 107 GLY B N 1
ATOM 2209 C CA . GLY B 1 107 ? 9.109 -16.578 -17.312 1 98.56 107 GLY B CA 1
ATOM 2210 C C . GLY B 1 107 ? 8.656 -16.797 -15.883 1 98.56 107 GLY B C 1
ATOM 2211 O O . GLY B 1 107 ? 8.391 -17.922 -15.477 1 98.56 107 GLY B O 1
ATOM 2212 N N . VAL B 1 108 ? 8.594 -15.797 -15.086 1 98.81 108 VAL B N 1
ATOM 2213 C CA . VAL B 1 108 ? 8.141 -15.938 -13.703 1 98.81 108 VAL B CA 1
ATOM 2214 C C . VAL B 1 108 ? 6.707 -16.453 -13.672 1 98.81 108 VAL B C 1
ATOM 2216 O O . VAL B 1 108 ? 5.902 -16.109 -14.547 1 98.81 108 VAL B O 1
ATOM 2219 N N . PRO B 1 109 ? 6.289 -17.234 -12.711 1 98.81 109 PRO B N 1
ATOM 2220 C CA . PRO B 1 109 ? 4.91 -17.734 -12.664 1 98.81 109 PRO B CA 1
ATOM 2221 C C . PRO B 1 109 ? 3.883 -16.609 -12.547 1 98.81 109 PRO B C 1
ATOM 2223 O O . PRO B 1 109 ? 4.016 -15.734 -11.68 1 98.81 109 PRO B O 1
ATOM 2226 N N . ILE B 1 110 ? 2.896 -16.594 -13.398 1 98.81 110 ILE B N 1
ATOM 2227 C CA . ILE B 1 110 ? 1.726 -15.727 -13.312 1 98.81 110 ILE B CA 1
ATOM 2228 C C . ILE B 1 110 ? 0.5 -16.562 -12.93 1 98.81 110 ILE B C 1
ATOM 2230 O O . ILE B 1 110 ? 0.118 -17.484 -13.648 1 98.81 110 ILE B O 1
ATOM 2234 N N . LEU B 1 111 ? -0.123 -16.234 -11.844 1 98.75 111 LEU B N 1
ATOM 2235 C CA . LEU B 1 111 ? -1.183 -17.047 -11.266 1 98.75 111 LEU B CA 1
ATOM 2236 C C . LEU B 1 111 ? -2.455 -16.953 -12.102 1 98.75 111 LEU B C 1
ATOM 2238 O O . LEU B 1 111 ? -2.877 -15.867 -12.484 1 98.75 111 LEU B O 1
ATOM 2242 N N . SER B 1 112 ? -3.1 -18.094 -12.25 1 98.25 112 SER B N 1
ATOM 2243 C CA . SER B 1 112 ? -4.254 -18.203 -13.141 1 98.25 112 SER B CA 1
ATOM 2244 C C . SER B 1 112 ? -5.445 -17.422 -12.586 1 98.25 112 SER B C 1
ATOM 2246 O O . SER B 1 112 ? -6.238 -16.859 -13.344 1 98.25 112 SER B O 1
ATOM 2248 N N . ASP B 1 113 ? -5.516 -17.312 -11.305 1 97.69 113 ASP B N 1
ATOM 2249 C CA . ASP B 1 113 ? -6.688 -16.719 -10.672 1 97.69 113 ASP B CA 1
ATOM 2250 C C . ASP B 1 113 ? -6.465 -15.234 -10.406 1 97.69 113 ASP B C 1
ATOM 2252 O O . ASP B 1 113 ? -7.34 -14.555 -9.859 1 97.69 113 ASP B O 1
ATOM 2256 N N . ALA B 1 114 ? -5.34 -14.711 -10.781 1 97.81 114 ALA B N 1
ATOM 2257 C CA . ALA B 1 114 ? -5.094 -13.281 -10.57 1 97.81 114 ALA B CA 1
ATOM 2258 C C . ALA B 1 114 ? -5.93 -12.438 -11.523 1 97.81 114 ALA B C 1
ATOM 2260 O O . ALA B 1 114 ? -5.93 -12.672 -12.734 1 97.81 114 ALA B O 1
ATOM 2261 N N . TYR B 1 115 ? -6.613 -11.461 -10.961 1 96.94 115 TYR B N 1
ATOM 2262 C CA . TYR B 1 115 ? -7.352 -10.555 -11.836 1 96.94 115 TYR B CA 1
ATOM 2263 C C . TYR B 1 115 ? -6.438 -9.461 -12.383 1 96.94 115 TYR B C 1
ATOM 2265 O O . TYR B 1 115 ? -6.789 -8.781 -13.344 1 96.94 115 TYR B O 1
ATOM 2273 N N . MET B 1 116 ? -5.309 -9.297 -11.805 1 97.25 116 MET B N 1
ATOM 2274 C CA . MET B 1 116 ? -4.23 -8.406 -12.234 1 97.25 116 MET B CA 1
ATOM 2275 C C . MET B 1 116 ? -2.873 -8.953 -11.812 1 97.25 116 MET B C 1
ATOM 2277 O O . MET B 1 116 ? -2.729 -9.492 -10.711 1 97.25 116 MET B O 1
ATOM 2281 N N . ALA B 1 117 ? -1.878 -8.766 -12.695 1 98 117 ALA B N 1
ATOM 2282 C CA . ALA B 1 117 ? -0.543 -9.25 -12.352 1 98 117 ALA B CA 1
ATOM 2283 C C . ALA B 1 117 ? 0.531 -8.477 -13.102 1 98 117 ALA B C 1
ATOM 2285 O O . ALA B 1 117 ? 0.253 -7.863 -14.141 1 98 117 ALA B O 1
ATOM 2286 N N . TYR B 1 118 ? 1.71 -8.492 -12.539 1 98.31 118 TYR B N 1
ATOM 2287 C CA . TYR B 1 118 ? 2.885 -7.875 -13.141 1 98.31 118 TYR B CA 1
ATOM 2288 C C . TYR B 1 118 ? 4.039 -8.867 -13.234 1 98.31 118 TYR B C 1
ATOM 2290 O O . TYR B 1 118 ? 4.262 -9.656 -12.312 1 98.31 118 TYR B O 1
ATOM 2298 N N . GLU B 1 119 ? 4.758 -8.812 -14.352 1 98.81 119 GLU B N 1
ATOM 2299 C CA . GLU B 1 119 ? 6.141 -9.281 -14.375 1 98.81 119 GLU B CA 1
ATOM 2300 C C . GLU B 1 119 ? 7.117 -8.141 -14.094 1 98.81 119 GLU B C 1
ATOM 2302 O O . GLU B 1 119 ? 7 -7.059 -14.68 1 98.81 119 GLU B O 1
ATOM 2307 N N . CYS B 1 120 ? 8.094 -8.469 -13.273 1 98.88 120 CYS B N 1
ATOM 2308 C CA . CYS B 1 120 ? 9.031 -7.41 -12.898 1 98.88 120 CYS B CA 1
ATOM 2309 C C . CYS B 1 120 ? 10.477 -7.879 -13.055 1 98.88 120 CYS B C 1
ATOM 2311 O O . CYS B 1 120 ? 10.789 -9.031 -12.758 1 98.88 120 CYS B O 1
ATOM 2313 N N . ARG B 1 121 ? 11.305 -6.957 -13.477 1 98.94 121 ARG B N 1
ATOM 2314 C CA . ARG B 1 121 ? 12.75 -7.105 -13.414 1 98.94 121 ARG B CA 1
ATOM 2315 C C . ARG B 1 121 ? 13.352 -6.219 -12.328 1 98.94 121 ARG B C 1
ATOM 2317 O O . ARG B 1 121 ? 13.102 -5.012 -12.297 1 98.94 121 ARG B O 1
ATOM 2324 N N . VAL B 1 122 ? 14.164 -6.828 -11.516 1 98.94 122 VAL B N 1
ATOM 2325 C CA . VAL B 1 122 ? 14.711 -6.117 -10.367 1 98.94 122 VAL B CA 1
ATOM 2326 C C . VAL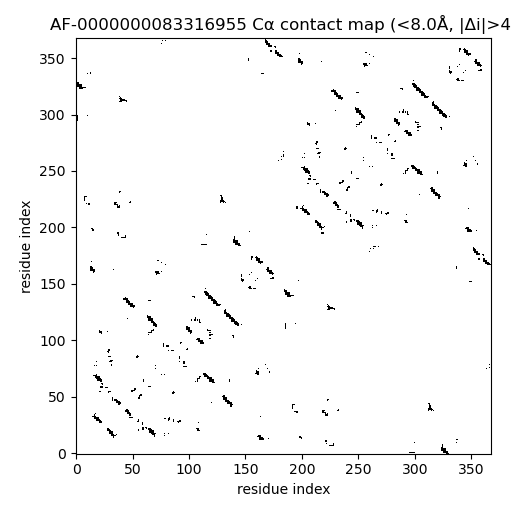 B 1 122 ? 15.68 -5.039 -10.836 1 98.94 122 VAL B C 1
ATOM 2328 O O . VAL B 1 122 ? 16.547 -5.297 -11.672 1 98.94 122 VAL B O 1
ATOM 2331 N N . VAL B 1 123 ? 15.531 -3.842 -10.258 1 98.88 123 VAL B N 1
ATOM 2332 C CA . VAL B 1 123 ? 16.422 -2.756 -10.633 1 98.88 123 VAL B CA 1
ATOM 2333 C C . VAL B 1 123 ? 17.141 -2.225 -9.391 1 98.88 123 VAL B C 1
ATOM 2335 O O . VAL B 1 123 ? 18.141 -1.502 -9.5 1 98.88 123 VAL B O 1
ATOM 2338 N N . ASP B 1 124 ? 16.625 -2.531 -8.188 1 98.81 124 ASP B N 1
ATOM 2339 C CA . ASP B 1 124 ? 17.234 -2.049 -6.953 1 98.81 124 ASP B CA 1
ATOM 2340 C C . ASP B 1 124 ? 16.828 -2.918 -5.766 1 98.81 124 ASP B C 1
ATOM 2342 O O . ASP B 1 124 ? 15.766 -3.531 -5.77 1 98.81 124 ASP B O 1
ATOM 2346 N N . MET B 1 125 ? 17.656 -3.078 -4.809 1 98.69 125 MET B N 1
ATOM 2347 C CA . MET B 1 125 ? 17.422 -3.748 -3.533 1 98.69 125 MET B CA 1
ATOM 2348 C C . MET B 1 125 ? 18.109 -3.004 -2.389 1 98.69 125 MET B C 1
ATOM 2350 O O . MET B 1 125 ? 19.328 -2.842 -2.391 1 98.69 125 MET B O 1
ATOM 2354 N N . ASN B 1 126 ? 17.328 -2.486 -1.459 1 98.69 126 ASN B N 1
ATOM 2355 C CA . ASN B 1 126 ? 17.844 -1.755 -0.314 1 98.69 126 ASN B CA 1
ATOM 2356 C C . ASN B 1 126 ? 17.312 -2.311 1.003 1 98.69 126 ASN B C 1
ATOM 2358 O O . ASN B 1 126 ? 16.125 -2.637 1.107 1 98.69 126 ASN B O 1
ATOM 2362 N N . ALA B 1 127 ? 18.188 -2.391 2.018 1 98.62 127 ALA B N 1
ATOM 2363 C CA . ALA B 1 127 ? 17.75 -2.848 3.336 1 98.62 127 ALA B CA 1
ATOM 2364 C C . ALA B 1 127 ? 17.172 -1.698 4.148 1 98.62 127 ALA B C 1
ATOM 2366 O O . ALA B 1 127 ? 17.781 -0.64 4.281 1 98.62 127 ALA B O 1
ATOM 2367 N N . TYR B 1 128 ? 16.031 -1.824 4.664 1 98.44 128 TYR B N 1
ATOM 2368 C CA . TYR B 1 128 ? 15.352 -0.916 5.582 1 98.44 128 TYR B CA 1
ATOM 2369 C C . TYR B 1 128 ? 14.781 -1.673 6.777 1 98.44 128 TYR B C 1
ATOM 2371 O O . TYR B 1 128 ? 13.805 -2.412 6.641 1 98.44 128 TYR B O 1
ATOM 2379 N N . GLY B 1 129 ? 15.336 -1.425 7.949 1 97.75 129 GLY B N 1
ATOM 2380 C CA . GLY B 1 129 ? 14.969 -2.26 9.078 1 97.75 129 GLY B CA 1
ATOM 2381 C C . GLY B 1 129 ? 15.289 -3.729 8.867 1 97.75 129 GLY B C 1
ATOM 2382 O O . GLY B 1 129 ? 16.422 -4.082 8.516 1 97.75 129 GLY B O 1
ATOM 2383 N N . ASP B 1 130 ? 14.328 -4.578 9.086 1 98 130 ASP B N 1
ATOM 2384 C CA . ASP B 1 130 ? 14.547 -6.02 9 1 98 130 ASP B CA 1
ATOM 2385 C C . ASP B 1 130 ? 14.086 -6.562 7.645 1 98 130 ASP B C 1
ATOM 2387 O O . ASP B 1 130 ? 13.953 -7.773 7.469 1 98 130 ASP B O 1
ATOM 2391 N N . HIS B 1 131 ? 13.805 -5.691 6.711 1 98.38 131 HIS B N 1
ATOM 2392 C CA . HIS B 1 131 ? 13.391 -6.113 5.379 1 98.38 131 HIS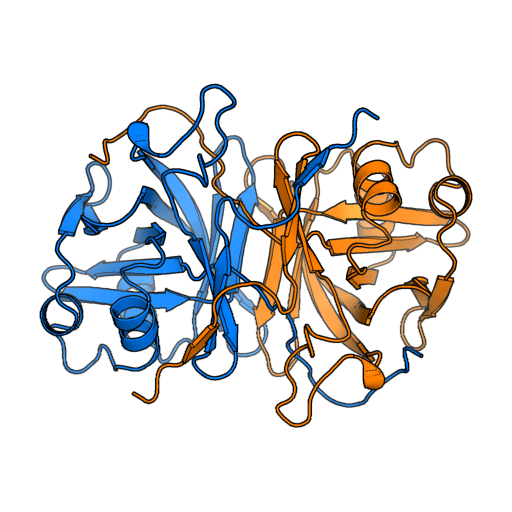 B CA 1
ATOM 2393 C C . HIS B 1 131 ? 14.281 -5.508 4.301 1 98.38 131 HIS B C 1
ATOM 2395 O O . HIS B 1 131 ? 14.922 -4.48 4.531 1 98.38 131 HIS B O 1
ATOM 2401 N N . TYR B 1 132 ? 14.297 -6.203 3.189 1 98.75 132 TYR B N 1
ATOM 2402 C CA . TYR B 1 132 ? 14.742 -5.602 1.938 1 98.75 132 TYR B CA 1
ATOM 2403 C C . TYR B 1 132 ? 13.555 -5.055 1.144 1 98.75 132 TYR B C 1
ATOM 2405 O O . TYR B 1 132 ? 12.531 -5.727 1.01 1 98.75 132 TYR B O 1
ATOM 2413 N N . TRP B 1 133 ? 13.656 -3.846 0.757 1 98.81 133 TRP B N 1
ATOM 2414 C CA . TRP B 1 133 ? 12.766 -3.295 -0.261 1 98.81 133 TRP B CA 1
ATOM 2415 C C . TRP B 1 133 ? 13.312 -3.555 -1.66 1 98.81 133 TRP B C 1
ATOM 2417 O O . TRP B 1 133 ? 14.344 -3 -2.045 1 98.81 133 TRP B O 1
ATOM 2427 N N . ILE B 1 134 ? 12.641 -4.395 -2.402 1 98.94 134 ILE B N 1
ATOM 2428 C CA . ILE B 1 134 ? 13.062 -4.793 -3.742 1 98.94 134 ILE B CA 1
ATOM 2429 C C . ILE B 1 134 ? 12.195 -4.082 -4.785 1 98.94 134 ILE B C 1
ATOM 2431 O O . ILE B 1 134 ? 10.977 -4.219 -4.785 1 98.94 134 ILE B O 1
ATOM 2435 N N . VAL B 1 135 ? 12.875 -3.352 -5.664 1 98.94 135 VAL B N 1
ATOM 2436 C CA . VAL B 1 135 ? 12.18 -2.576 -6.684 1 98.94 135 VAL B CA 1
ATOM 2437 C C . VAL B 1 135 ? 12.328 -3.26 -8.039 1 98.94 135 VAL B C 1
ATOM 2439 O O . VAL B 1 135 ? 13.438 -3.619 -8.445 1 98.94 135 VAL B O 1
ATOM 2442 N N . GLY B 1 136 ? 11.211 -3.447 -8.68 1 98.88 136 GLY B N 1
ATOM 2443 C CA . GLY B 1 136 ? 11.219 -3.994 -10.023 1 98.88 136 GLY B CA 1
ATOM 2444 C C . GLY B 1 136 ? 10.57 -3.076 -11.047 1 98.88 136 GLY B C 1
ATOM 2445 O O . GLY B 1 136 ? 9.57 -2.418 -10.758 1 98.88 136 GLY B O 1
ATOM 2446 N N . GLU B 1 137 ? 11.172 -3.02 -12.211 1 98.75 137 GLU B N 1
ATOM 2447 C CA . GLU B 1 137 ? 10.477 -2.451 -13.359 1 98.75 137 GLU B CA 1
ATOM 2448 C C . GLU B 1 137 ? 9.398 -3.396 -13.883 1 98.75 137 GLU B C 1
ATOM 2450 O O . GLU B 1 137 ? 9.656 -4.586 -14.094 1 98.75 137 GLU B O 1
ATOM 2455 N N . ILE B 1 138 ? 8.203 -2.871 -14.055 1 98.5 138 ILE B N 1
ATOM 2456 C CA . ILE B 1 138 ? 7.129 -3.672 -14.625 1 98.5 138 ILE B CA 1
ATOM 2457 C C . ILE B 1 138 ? 7.332 -3.809 -16.141 1 98.5 138 ILE B C 1
ATOM 2459 O O . ILE B 1 138 ? 7.223 -2.828 -16.875 1 98.5 138 ILE B O 1
ATOM 2463 N N . VAL B 1 139 ? 7.527 -5.059 -16.531 1 98.62 139 VAL B N 1
ATOM 2464 C CA . VAL B 1 139 ? 7.867 -5.246 -17.938 1 98.62 139 VAL B CA 1
ATOM 2465 C C . VAL B 1 139 ? 6.68 -5.859 -18.672 1 98.62 139 VAL B C 1
ATOM 2467 O O . VAL B 1 139 ? 6.656 -5.883 -19.906 1 98.62 139 VAL B O 1
ATOM 2470 N N . GLN B 1 140 ? 5.746 -6.355 -17.953 1 98.56 140 GLN B N 1
ATOM 2471 C CA . GLN B 1 140 ? 4.52 -6.906 -18.516 1 98.56 140 GLN B CA 1
ATOM 2472 C C . GLN B 1 140 ? 3.365 -6.82 -17.531 1 98.56 140 GLN B C 1
ATOM 2474 O O . GLN B 1 140 ? 3.547 -7.074 -16.328 1 98.56 140 GLN B O 1
ATOM 2479 N N . VAL B 1 141 ? 2.193 -6.453 -18.031 1 97.94 141 VAL B N 1
ATOM 2480 C CA . VAL B 1 141 ? 0.981 -6.367 -17.219 1 97.94 141 VAL B CA 1
ATOM 2481 C C . VAL B 1 141 ? -0.043 -7.387 -17.719 1 97.94 141 VAL B C 1
ATOM 2483 O O . VAL B 1 141 ? -0.157 -7.625 -18.922 1 97.94 141 VAL B O 1
ATOM 2486 N N . TYR B 1 142 ? -0.744 -7.969 -16.781 1 97.69 142 TYR B N 1
ATOM 2487 C CA . TYR B 1 142 ? -1.884 -8.836 -17.062 1 97.69 142 TYR B CA 1
ATOM 2488 C C . TYR B 1 142 ? -3.145 -8.312 -16.375 1 97.69 142 TYR B C 1
ATOM 2490 O O . TYR B 1 142 ? -3.084 -7.793 -15.258 1 97.69 142 TYR B O 1
ATOM 2498 N N . GLN B 1 143 ? -4.277 -8.516 -17.031 1 96.81 143 GLN B N 1
ATOM 2499 C CA . GLN B 1 143 ? -5.539 -8.055 -16.469 1 96.81 143 GLN B CA 1
ATOM 2500 C C . GLN B 1 143 ? -6.707 -8.891 -16.969 1 96.81 143 GLN B C 1
ATOM 2502 O O . GLN B 1 143 ? -6.754 -9.25 -18.156 1 96.81 143 GLN B O 1
ATOM 2507 N N . ASP B 1 144 ? -7.574 -9.281 -16.094 1 96.75 144 ASP B N 1
ATOM 2508 C CA . ASP B 1 144 ? -8.891 -9.766 -16.5 1 96.75 144 ASP B CA 1
ATOM 2509 C C . ASP B 1 144 ? -9.844 -8.609 -16.781 1 96.75 144 ASP B C 1
ATOM 2511 O O . ASP B 1 144 ? -10.539 -8.133 -15.883 1 96.75 144 ASP B O 1
ATOM 2515 N N . GLU B 1 145 ? -9.914 -8.227 -17.938 1 94.81 145 GLU B N 1
ATOM 2516 C CA . GLU B 1 145 ? -10.617 -7.016 -18.344 1 94.81 145 GLU B CA 1
ATOM 2517 C C . GLU B 1 145 ? -12.102 -7.09 -17.969 1 94.81 145 GLU B C 1
ATOM 2519 O O . GLU B 1 145 ? -12.742 -6.062 -17.734 1 94.81 145 GLU B O 1
ATOM 2524 N N . ALA B 1 146 ? -12.633 -8.258 -17.891 1 97 146 ALA B N 1
ATOM 2525 C CA . ALA B 1 146 ? -14.047 -8.453 -17.594 1 97 146 ALA B CA 1
ATOM 2526 C C . ALA B 1 146 ? -14.375 -8.008 -16.172 1 97 146 ALA B C 1
ATOM 2528 O O . ALA B 1 146 ? -15.547 -7.82 -15.836 1 97 146 ALA B O 1
ATOM 2529 N N . LEU B 1 147 ? -13.422 -7.855 -15.367 1 97 147 LEU B N 1
ATOM 2530 C CA . LEU B 1 147 ? -13.625 -7.516 -13.969 1 97 147 LEU B CA 1
ATOM 2531 C C . LEU B 1 147 ? -13.391 -6.027 -13.727 1 97 147 LEU B C 1
ATOM 2533 O O . LEU B 1 147 ? -13.398 -5.566 -12.586 1 97 147 LEU B O 1
ATOM 2537 N N . PHE B 1 148 ? -13.188 -5.332 -14.781 1 95.12 148 PHE B N 1
ATOM 2538 C CA . PHE B 1 148 ? -12.984 -3.889 -14.719 1 95.12 148 PHE B CA 1
ATOM 2539 C C . PHE B 1 148 ? -14.062 -3.152 -15.5 1 95.12 148 PHE B C 1
ATOM 2541 O O . PHE B 1 148 ? -14.609 -3.686 -16.469 1 95.12 148 PHE B O 1
ATOM 2548 N N . GLY B 1 149 ? -14.328 -1.981 -15.016 1 93.56 149 GLY B N 1
ATOM 2549 C CA . GLY B 1 149 ? -15.312 -1.164 -15.711 1 93.56 149 GLY B CA 1
ATOM 2550 C C . GLY B 1 149 ? -14.711 -0.305 -16.812 1 93.56 149 GLY B C 1
ATOM 2551 O O . GLY B 1 149 ? -13.492 -0.293 -17 1 93.56 149 GLY B O 1
ATOM 2552 N N . ALA B 1 150 ? -15.578 0.421 -17.516 1 93.44 150 ALA B N 1
ATOM 2553 C CA . ALA B 1 150 ? -15.164 1.307 -18.594 1 93.44 150 ALA B CA 1
ATOM 2554 C C . ALA B 1 150 ? -14.266 2.428 -18.078 1 93.44 150 ALA B C 1
ATOM 2556 O O . ALA B 1 150 ? -13.461 2.984 -18.828 1 93.44 150 ALA B O 1
ATOM 2557 N N . ASP B 1 151 ? -14.391 2.746 -16.859 1 90.06 151 ASP B N 1
ATOM 2558 C CA . ASP B 1 151 ? -13.586 3.797 -16.234 1 90.06 151 ASP B CA 1
ATOM 2559 C C . ASP B 1 151 ? -12.188 3.287 -15.891 1 90.06 151 ASP B C 1
ATOM 2561 O O . ASP B 1 151 ? -11.336 4.051 -15.422 1 90.06 151 ASP B O 1
ATOM 2565 N N . GLY B 1 152 ? -11.969 2.025 -16.016 1 91.06 152 GLY B N 1
ATOM 2566 C CA . GLY B 1 152 ? -10.664 1.446 -15.758 1 91.06 152 GLY B CA 1
ATOM 2567 C C . GLY B 1 152 ? -10.477 1.003 -14.32 1 91.06 152 GLY B C 1
ATOM 2568 O O . GLY B 1 152 ? -9.391 0.557 -13.938 1 91.06 152 GLY B O 1
ATOM 2569 N N . LEU B 1 153 ? -11.594 1.153 -13.555 1 94.06 153 LEU B N 1
ATOM 2570 C CA . LEU B 1 153 ? -11.539 0.738 -12.164 1 94.06 153 LEU B CA 1
ATOM 2571 C C . LEU B 1 153 ? -12.133 -0.656 -11.984 1 94.06 153 LEU B C 1
ATOM 2573 O O . LEU B 1 153 ? -12.922 -1.109 -12.812 1 94.06 153 LEU B O 1
ATOM 2577 N N . PRO B 1 154 ? -11.734 -1.354 -10.953 1 95.94 154 PRO B N 1
ATOM 2578 C CA . PRO B 1 154 ? -12.375 -2.648 -10.695 1 95.94 154 PRO B CA 1
ATOM 2579 C C . PRO B 1 154 ? -13.891 -2.545 -10.578 1 95.94 154 PRO B C 1
ATOM 2581 O O . PRO B 1 154 ? -14.406 -1.611 -9.953 1 95.94 154 PRO B O 1
ATOM 2584 N N . ASP B 1 155 ? -14.586 -3.42 -11.273 1 96.75 155 ASP B N 1
ATOM 2585 C CA . ASP B 1 155 ? -16.047 -3.527 -11.141 1 96.75 155 ASP B CA 1
ATOM 2586 C C . ASP B 1 155 ? -16.422 -4.371 -9.93 1 96.75 155 ASP B C 1
ATOM 2588 O O . ASP B 1 155 ? -16.469 -5.602 -10.008 1 96.75 155 ASP B O 1
ATOM 2592 N N . LEU B 1 156 ? -16.828 -3.768 -8.844 1 97.62 156 LEU B N 1
ATOM 2593 C CA . LEU B 1 156 ? -17.047 -4.457 -7.574 1 97.62 156 LEU B CA 1
ATOM 2594 C C . LEU B 1 156 ? -18.344 -5.258 -7.598 1 97.62 156 LEU B C 1
ATOM 2596 O O . LEU B 1 156 ? -18.625 -6.016 -6.664 1 97.62 156 LEU B O 1
ATOM 2600 N N . SER B 1 157 ? -19.109 -5.086 -8.617 1 98 157 SER B N 1
ATOM 2601 C CA . SER B 1 157 ? -20.25 -5.984 -8.789 1 98 157 SER B CA 1
ATOM 2602 C C . SER B 1 157 ? -19.797 -7.348 -9.305 1 98 157 SER B C 1
ATOM 2604 O O . SER B 1 157 ? -20.547 -8.328 -9.219 1 98 157 SER B O 1
ATOM 2606 N N . LYS B 1 158 ? -18.609 -7.414 -9.859 1 97.94 158 LYS B N 1
ATOM 2607 C CA . LYS B 1 158 ? -18.094 -8.641 -10.461 1 97.94 158 LYS B CA 1
ATOM 2608 C C . LYS B 1 158 ? -16.875 -9.156 -9.695 1 97.94 158 LYS B C 1
ATOM 2610 O O . LYS B 1 158 ? -16.484 -10.312 -9.859 1 97.94 158 LYS B O 1
ATOM 2615 N N . LEU B 1 159 ? -16.344 -8.305 -8.93 1 97.5 159 LEU B N 1
ATOM 2616 C CA . LEU B 1 159 ? -15.078 -8.594 -8.266 1 97.5 159 LEU B CA 1
ATOM 2617 C C . LEU B 1 159 ? -15.141 -8.203 -6.789 1 97.5 159 LEU B C 1
ATOM 2619 O O . LEU B 1 159 ? -15.43 -7.055 -6.457 1 97.5 159 LEU B O 1
ATOM 2623 N N . SER B 1 160 ? -14.906 -9.211 -5.891 1 98.25 160 SER B N 1
ATOM 2624 C CA . SER B 1 160 ? -14.703 -8.953 -4.469 1 98.25 160 SER B CA 1
ATOM 2625 C C . SER B 1 160 ? -13.219 -8.984 -4.105 1 98.25 160 SER B C 1
ATOM 2627 O O . SER B 1 160 ? -12.516 -9.938 -4.434 1 98.25 160 SER B O 1
ATOM 2629 N N . ILE B 1 161 ? -12.812 -7.922 -3.469 1 97.94 161 ILE B N 1
ATOM 2630 C CA . ILE B 1 161 ? -11.391 -7.758 -3.193 1 97.94 161 ILE B CA 1
ATOM 2631 C C . ILE B 1 161 ? -11.117 -8 -1.71 1 97.94 161 ILE B C 1
ATOM 2633 O O . ILE B 1 161 ? -11.734 -7.371 -0.847 1 97.94 161 ILE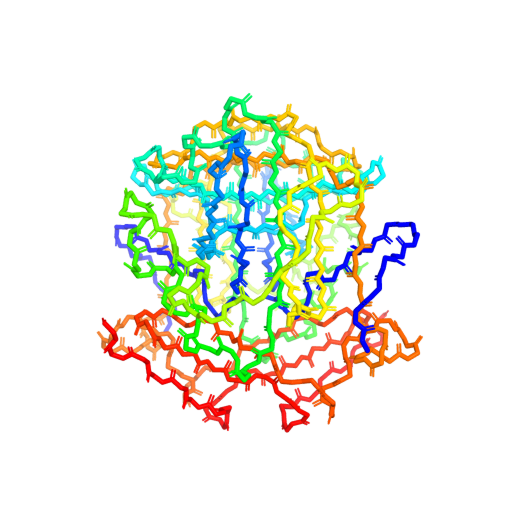 B O 1
ATOM 2637 N N . PRO B 1 162 ? -10.227 -8.945 -1.418 1 97.69 162 PRO B N 1
ATOM 2638 C CA . PRO B 1 162 ? -9.883 -9.203 -0.017 1 97.69 162 PRO B CA 1
ATOM 2639 C C . PRO B 1 162 ? -8.883 -8.195 0.542 1 97.69 162 PRO B C 1
ATOM 2641 O O . PRO B 1 162 ? -7.832 -7.969 -0.064 1 97.69 162 PRO B O 1
ATOM 2644 N N . LEU B 1 163 ? -9.211 -7.598 1.651 1 97.5 163 LEU B N 1
ATOM 2645 C CA . LEU B 1 163 ? -8.32 -6.676 2.344 1 97.5 163 LEU B CA 1
ATOM 2646 C C . LEU B 1 163 ? -7.848 -7.266 3.668 1 97.5 163 LEU B C 1
ATOM 2648 O O . LEU B 1 163 ? -8.664 -7.574 4.543 1 97.5 163 LEU B O 1
ATOM 2652 N N . TYR B 1 164 ? -6.539 -7.414 3.76 1 96.94 164 TYR B N 1
ATOM 2653 C CA . TYR B 1 164 ? -5.938 -7.945 4.977 1 96.94 164 TYR B CA 1
ATOM 2654 C C . TYR B 1 164 ? -6.004 -6.93 6.109 1 96.94 164 TYR B C 1
ATOM 2656 O O . TYR B 1 164 ? -5.672 -5.758 5.922 1 96.94 164 TYR B O 1
ATOM 2664 N N . MET B 1 165 ? -6.418 -7.402 7.281 1 95.56 165 MET B N 1
ATOM 2665 C CA . MET B 1 165 ? -6.523 -6.535 8.453 1 95.56 165 MET B CA 1
ATOM 2666 C C . MET B 1 165 ? -5.402 -6.824 9.445 1 95.56 165 MET B C 1
ATOM 2668 O O . MET B 1 165 ? -5.121 -6.004 10.32 1 95.56 165 MET B O 1
ATOM 2672 N N . GLY B 1 166 ? -4.785 -7.922 9.266 1 93.81 166 GLY B N 1
ATOM 2673 C CA . GLY B 1 166 ? -3.879 -8.453 10.273 1 93.81 166 GLY B CA 1
ATOM 2674 C C . GLY B 1 166 ? -4.438 -9.656 11.008 1 93.81 166 GLY B C 1
ATOM 2675 O O . GLY B 1 166 ? -5.648 -9.875 11.016 1 93.81 166 GLY B O 1
ATOM 2676 N N . ARG B 1 167 ? -3.527 -10.492 11.492 1 91.94 167 ARG B N 1
ATOM 2677 C CA . ARG B 1 167 ? -3.893 -11.633 12.32 1 91.94 167 ARG B CA 1
ATOM 2678 C C . ARG B 1 167 ? -4.777 -12.609 11.555 1 91.94 167 ARG B C 1
ATOM 2680 O O . ARG B 1 167 ? -5.812 -13.047 12.055 1 91.94 167 ARG B O 1
ATOM 2687 N N . ALA B 1 168 ? -4.449 -12.828 10.344 1 94.62 168 ALA B N 1
ATOM 2688 C CA . ALA B 1 168 ? -5.113 -13.797 9.477 1 94.62 168 ALA B CA 1
ATOM 2689 C C . ALA B 1 168 ? -6.57 -13.422 9.242 1 94.62 168 ALA B C 1
ATOM 2691 O O . ALA B 1 168 ? -7.418 -14.289 9.023 1 94.62 168 ALA B O 1
ATOM 2692 N N . SER B 1 169 ? -6.871 -12.148 9.391 1 95.19 169 SER B N 1
ATOM 2693 C CA . SER B 1 169 ? -8.227 -11.656 9.164 1 95.19 169 SER B CA 1
ATOM 2694 C C . SER B 1 169 ? -8.297 -10.797 7.906 1 95.19 169 SER B C 1
ATOM 2696 O O . SER B 1 169 ? -7.379 -10.023 7.625 1 95.19 169 SER B O 1
ATOM 2698 N N . TYR B 1 170 ? -9.43 -10.953 7.215 1 97.25 170 TYR B N 1
ATOM 2699 C CA . TYR B 1 170 ? -9.672 -10.227 5.977 1 97.25 170 TYR B CA 1
ATOM 2700 C C . TYR B 1 170 ? -11.062 -9.594 5.984 1 97.25 170 TYR B C 1
ATOM 2702 O O . TYR B 1 170 ? -12.023 -10.195 6.473 1 97.25 170 TYR B O 1
ATOM 2710 N N . ARG B 1 171 ? -11.148 -8.398 5.449 1 97.88 171 ARG B N 1
ATOM 2711 C CA . ARG B 1 171 ? -12.43 -7.809 5.086 1 97.88 171 ARG B CA 1
ATOM 2712 C C . ARG B 1 171 ? -12.617 -7.785 3.574 1 97.88 171 ARG B C 1
ATOM 2714 O O . ARG B 1 171 ? -11.672 -7.496 2.832 1 97.88 171 ARG B O 1
ATOM 2721 N N . ILE B 1 172 ? -13.805 -8.102 3.174 1 98.56 172 ILE B N 1
ATOM 2722 C CA . ILE B 1 172 ? -14.078 -8.219 1.747 1 98.56 172 ILE B CA 1
ATOM 2723 C C . ILE B 1 172 ? -14.719 -6.93 1.239 1 98.56 172 ILE B C 1
ATOM 2725 O O . ILE B 1 172 ? -15.758 -6.504 1.748 1 98.56 172 ILE B O 1
ATOM 2729 N N . LEU B 1 173 ? -14.07 -6.27 0.296 1 98.38 173 LEU B N 1
ATOM 2730 C CA . LEU B 1 173 ? -14.617 -5.102 -0.385 1 98.38 173 LEU B CA 1
ATOM 2731 C C . LEU B 1 173 ? -15.398 -5.512 -1.63 1 98.38 173 LEU B C 1
ATOM 2733 O O . LEU B 1 173 ? -14.836 -6.105 -2.551 1 98.38 173 LEU B O 1
ATOM 2737 N N . ASP B 1 174 ? -16.641 -5.219 -1.588 1 98 174 ASP B N 1
ATOM 2738 C CA . ASP B 1 174 ? -17.5 -5.496 -2.742 1 98 174 ASP B CA 1
ATOM 2739 C C . ASP B 1 174 ? -18.5 -4.371 -2.967 1 98 174 ASP B C 1
ATOM 2741 O O . ASP B 1 174 ? -18.328 -3.266 -2.447 1 98 174 ASP B O 1
ATOM 2745 N N . GLU B 1 175 ? -19.484 -4.613 -3.842 1 97.19 175 GLU B N 1
ATOM 2746 C CA . GLU B 1 175 ? -20.375 -3.557 -4.32 1 97.19 175 GLU B CA 1
ATOM 2747 C C . GLU B 1 175 ? -21.234 -3 -3.188 1 97.19 175 GLU B C 1
ATOM 2749 O O . GLU B 1 175 ? -21.844 -1.939 -3.33 1 97.19 175 GLU B O 1
ATOM 2754 N N . ARG B 1 176 ? -21.266 -3.695 -2.027 1 97.81 176 ARG B N 1
ATOM 2755 C CA . ARG B 1 176 ? -22.109 -3.244 -0.923 1 97.81 176 ARG B CA 1
ATOM 2756 C C . ARG B 1 176 ? -21.453 -2.092 -0.17 1 97.81 176 ARG B C 1
ATOM 2758 O O . ARG B 1 176 ? -22.125 -1.372 0.576 1 97.81 176 ARG B O 1
ATOM 2765 N N . ALA B 1 177 ? -20.125 -1.927 -0.296 1 98.12 177 ALA B N 1
ATOM 2766 C CA . ALA B 1 177 ? -19.406 -0.845 0.388 1 98.12 177 ALA B CA 1
ATOM 2767 C C . ALA B 1 177 ? -19.906 0.518 -0.088 1 98.12 177 ALA B C 1
ATOM 2769 O O . ALA B 1 177 ? -20.094 0.733 -1.288 1 98.12 177 ALA B O 1
ATOM 2770 N N . GLU B 1 178 ? -20.078 1.408 0.887 1 98.06 178 GLU B N 1
ATOM 2771 C CA . GLU B 1 178 ? -20.5 2.766 0.551 1 98.06 178 GLU B CA 1
ATOM 2772 C C . GLU B 1 178 ? -19.516 3.424 -0.414 1 98.06 178 GLU B C 1
ATOM 2774 O O . GLU B 1 178 ? -18.297 3.275 -0.269 1 98.06 178 GLU B O 1
ATOM 2779 N N . ASN B 1 179 ? -20.094 4.102 -1.389 1 96.56 179 ASN B N 1
ATOM 2780 C CA . ASN B 1 179 ? -19.312 4.812 -2.393 1 96.56 179 ASN B CA 1
ATOM 2781 C C . ASN B 1 179 ? -19.375 6.32 -2.189 1 96.56 179 ASN B C 1
ATOM 2783 O O . ASN B 1 179 ? -20.453 6.887 -2.02 1 96.56 179 ASN B O 1
ATOM 2787 N N . LYS B 1 180 ? -18.203 6.965 -2.109 1 96.62 180 LYS B N 1
ATOM 2788 C CA . LYS B 1 180 ? -18.109 8.422 -2.064 1 96.62 180 LYS B CA 1
ATOM 2789 C C . LYS B 1 180 ? -17.344 8.961 -3.273 1 96.62 180 LYS B C 1
ATOM 2791 O O . LYS B 1 180 ? -16.234 8.523 -3.549 1 96.62 180 LYS B O 1
ATOM 2796 N N . ILE B 1 181 ? -17.938 9.859 -3.986 1 95.31 181 ILE B N 1
ATOM 2797 C CA . ILE B 1 181 ? -17.312 10.469 -5.164 1 95.31 181 ILE B CA 1
ATOM 2798 C C . ILE B 1 181 ? -17.141 11.969 -4.938 1 95.31 181 ILE B C 1
ATOM 2800 O O . ILE B 1 181 ? -18.078 12.648 -4.496 1 95.31 181 ILE B O 1
ATOM 2804 N N . HIS B 1 182 ? -15.93 12.359 -5.219 1 93.69 182 HIS B N 1
ATOM 2805 C CA . HIS B 1 182 ? -15.656 13.781 -5.062 1 93.69 182 HIS B CA 1
ATOM 2806 C C . HIS B 1 182 ? -15.328 14.43 -6.402 1 93.69 182 HIS B C 1
ATOM 2808 O O . HIS B 1 182 ? -14.641 13.836 -7.234 1 93.69 182 HIS B O 1
ATOM 2814 N N . ARG B 1 183 ? -16.031 15.484 -6.84 1 77.31 183 ARG B N 1
ATOM 2815 C CA . ARG B 1 183 ? -15.852 16.219 -8.086 1 77.31 183 ARG B CA 1
ATOM 2816 C C . ARG B 1 183 ? -15.086 17.516 -7.852 1 77.31 183 ARG B C 1
ATOM 2818 O O . ARG B 1 183 ? -15.68 18.578 -7.664 1 77.31 183 ARG B O 1
ATOM 2825 N N . LEU B 1 184 ? -14.023 17.547 -7.164 1 66.31 184 LEU B N 1
ATOM 2826 C CA . LEU B 1 184 ? -13.352 18.812 -6.887 1 66.31 184 LEU B CA 1
ATOM 2827 C C . LEU B 1 184 ? -12.516 19.25 -8.078 1 66.31 184 LEU B C 1
ATOM 2829 O O . LEU B 1 184 ? -12.047 18.422 -8.859 1 66.31 184 LEU B O 1
#

Radius of gyration: 19.45 Å; Cα contacts (8 Å, |Δi|>4): 976; chains: 2; bounding box: 42×56×46 Å

Sequence (368 aa):
MRKAIEGEKMHAYPGMVALVTSQLEERSNVMAAGWHAYIGASPGMYGIALREETFTYGLVRPSGIFGVNFLPAAQTEAIQGAGTFGGHEGGKLERLGLGFEPGLKTGVPILSDAYMAYECRVVDMNAYGDHYWIVGEIVQVYQDEALFGADGLPDLSKLSIPLYMGRASYRILDERAENKIHRLMRKAIEGEKMHAYPGMVALVTSQLEERSNVMAAGWHAYIGASPGMYGIALREETFTYGLVRPSGIFGVNFLPAAQTEAIQGAGTFGGHEGGKLERLGLGFEPGLKTGVPILSDAYMAYECRVVDMNAYGDHYWIVGEIVQVYQDEALFGADGLPDLSKLSIPLYMGRASYRILDERAENKIHRL